Protein AF-A0A2M7X8D6-F1 (afdb_monomer_lite)

pLDDT: mean 88.41, std 15.38, range [33.97, 98.69]

Sequence (279 aa):
HGRFGNDFHDYHNEAHALEIFERRLGRMIRELGIDALPGHDWIALALFATCHDLRQRETVVTGMPVGSNESASIAETQRILDRCGFDRRADHALYLALEVMIAGSTFDARPQAADRHDYNTAEVIHRGGPLAPHLEREIDAINPAWREEASLPRALKLALIASDLDTANVGESFIDLCDSAARLASEREMRSGRALASAASGGSVLSFLSVDQERYFFALHRFCSALGEQVYGPGKLANADKVRGLSQQLQQHFNDPAMAGFGGAEVIAVQRRLAWQWL

Structure (mmCIF, N/CA/C/O backbone):
data_AF-A0A2M7X8D6-F1
#
_entry.id   AF-A0A2M7X8D6-F1
#
loop_
_atom_site.group_PDB
_atom_site.id
_atom_site.type_symbol
_atom_site.label_atom_id
_atom_site.label_alt_id
_atom_site.label_comp_id
_atom_site.label_asym_id
_atom_site.label_entity_id
_atom_site.label_seq_id
_atom_site.pdbx_PDB_ins_code
_atom_site.Cartn_x
_atom_site.Cartn_y
_atom_site.Cartn_z
_atom_site.occupancy
_atom_site.B_iso_or_equiv
_atom_site.auth_seq_id
_atom_site.auth_comp_id
_atom_site.auth_asym_id
_atom_site.auth_atom_id
_atom_site.pdbx_PDB_model_num
ATOM 1 N N . HIS A 1 1 ? 9.591 -11.645 7.817 1.00 59.38 1 HIS A N 1
ATOM 2 C CA . HIS A 1 1 ? 8.470 -11.102 8.602 1.00 59.38 1 HIS A CA 1
ATOM 3 C C . HIS A 1 1 ? 7.205 -11.696 8.038 1.00 59.38 1 HIS A C 1
ATOM 5 O O . HIS A 1 1 ? 7.075 -11.673 6.822 1.00 59.38 1 HIS A O 1
ATOM 11 N N . GLY A 1 2 ? 6.322 -12.235 8.878 1.00 58.28 2 GLY A N 1
ATOM 12 C CA . GLY A 1 2 ? 5.010 -12.667 8.413 1.00 58.28 2 GLY A CA 1
ATOM 13 C C . GLY A 1 2 ? 4.482 -13.955 9.028 1.00 58.28 2 GLY A C 1
ATOM 14 O O . GLY A 1 2 ? 5.062 -14.501 9.966 1.00 58.28 2 GLY A O 1
ATOM 15 N N . ARG A 1 3 ? 3.326 -14.412 8.534 1.00 57.00 3 ARG A N 1
ATOM 16 C CA . ARG A 1 3 ? 2.542 -15.506 9.144 1.00 57.00 3 ARG A CA 1
ATOM 17 C C . ARG A 1 3 ? 3.227 -16.870 9.052 1.00 57.00 3 ARG A C 1
ATOM 19 O O . ARG A 1 3 ? 2.840 -17.780 9.780 1.00 57.00 3 ARG A O 1
ATOM 26 N N . PHE A 1 4 ? 4.231 -17.005 8.186 1.00 59.84 4 PHE A N 1
ATOM 27 C CA . PHE A 1 4 ? 5.008 -18.235 8.015 1.00 59.84 4 PHE A CA 1
ATOM 28 C C . PHE A 1 4 ? 6.306 -18.266 8.839 1.00 59.84 4 PHE A C 1
ATOM 30 O O . PHE A 1 4 ? 7.002 -19.281 8.838 1.00 59.84 4 PHE A O 1
ATOM 37 N N . GLY A 1 5 ? 6.638 -17.180 9.548 1.00 62.97 5 GLY A N 1
ATOM 38 C CA . GLY A 1 5 ? 7.823 -17.077 10.400 1.00 62.97 5 GLY A CA 1
ATOM 39 C C . GLY A 1 5 ? 7.494 -16.848 11.878 1.00 62.97 5 GLY A C 1
ATOM 40 O O . GLY A 1 5 ? 6.350 -16.636 12.263 1.00 62.97 5 GLY A O 1
ATOM 41 N N . ASN A 1 6 ? 8.533 -16.847 12.719 1.00 66.38 6 ASN A N 1
ATOM 42 C CA . ASN A 1 6 ? 8.400 -16.580 14.161 1.00 66.38 6 ASN A CA 1
ATOM 43 C C . ASN A 1 6 ? 8.242 -15.086 14.492 1.00 66.38 6 ASN A C 1
ATOM 45 O O . ASN A 1 6 ? 7.935 -14.742 15.631 1.00 66.38 6 ASN A O 1
ATOM 49 N N . ASP A 1 7 ? 8.468 -14.204 13.515 1.00 74.69 7 ASP A N 1
ATOM 50 C CA . ASP A 1 7 ? 8.235 -12.769 13.653 1.00 74.69 7 ASP A CA 1
ATOM 51 C C . ASP A 1 7 ? 6.922 -12.387 12.969 1.00 74.69 7 ASP A C 1
ATOM 53 O O . ASP A 1 7 ? 6.868 -12.116 11.763 1.00 74.69 7 ASP A O 1
ATOM 57 N N . PHE A 1 8 ? 5.855 -12.460 13.764 1.00 78.50 8 PHE A N 1
ATOM 58 C CA . PHE A 1 8 ? 4.478 -12.296 13.325 1.00 78.50 8 PHE A CA 1
ATOM 59 C C . PHE A 1 8 ? 4.156 -10.837 12.983 1.00 78.50 8 PHE A C 1
ATOM 61 O O . PHE A 1 8 ? 4.451 -9.921 13.750 1.00 78.50 8 PHE A O 1
ATOM 68 N N . HIS A 1 9 ? 3.487 -10.651 11.848 1.00 84.25 9 HIS A N 1
ATOM 69 C CA . HIS A 1 9 ? 2.920 -9.392 11.377 1.00 84.25 9 HIS A CA 1
ATOM 70 C C . HIS A 1 9 ? 1.542 -9.680 10.792 1.00 84.25 9 HIS A C 1
ATOM 72 O O . HIS A 1 9 ? 1.398 -10.611 9.993 1.00 84.25 9 HIS A O 1
ATOM 78 N N . ASP A 1 10 ? 0.528 -8.911 11.187 1.00 85.12 10 ASP A N 1
ATOM 79 C CA . ASP A 1 10 ? -0.837 -9.159 10.717 1.00 85.12 10 ASP A CA 1
ATOM 80 C C . ASP A 1 10 ? -1.107 -8.505 9.354 1.00 85.12 10 ASP A C 1
ATOM 82 O O . ASP A 1 10 ? -1.884 -9.050 8.571 1.00 85.12 10 ASP A O 1
ATOM 86 N N . TYR A 1 11 ? -0.414 -7.404 9.033 1.00 91.50 11 TYR A N 1
ATOM 87 C CA . TYR A 1 11 ? -0.517 -6.699 7.755 1.00 91.50 11 TYR A CA 1
ATOM 88 C C . TYR A 1 11 ? 0.735 -6.880 6.887 1.00 91.50 11 TYR A C 1
ATOM 90 O O . TYR A 1 11 ? 0.641 -7.550 5.866 1.00 91.50 11 TYR A O 1
ATOM 98 N N . HIS A 1 12 ? 1.900 -6.365 7.301 1.00 92.50 12 HIS A N 1
ATOM 99 C CA . HIS A 1 12 ? 3.131 -6.364 6.491 1.00 92.50 12 HIS A CA 1
ATOM 100 C C . HIS A 1 12 ? 3.781 -7.765 6.517 1.00 92.50 12 HIS A C 1
ATOM 102 O O . HIS A 1 12 ? 4.681 -8.057 7.311 1.00 92.50 12 HIS A O 1
ATOM 108 N N . ASN A 1 13 ? 3.243 -8.679 5.708 1.00 90.69 13 ASN A N 1
ATOM 109 C CA . ASN A 1 13 ? 3.625 -10.090 5.615 1.00 90.69 13 ASN A CA 1
ATOM 110 C C . ASN A 1 13 ? 3.535 -10.611 4.167 1.00 90.69 13 ASN A C 1
ATOM 112 O O . ASN A 1 13 ? 3.178 -9.882 3.243 1.00 90.69 13 ASN A O 1
ATOM 116 N N . GLU A 1 14 ? 3.830 -11.896 3.955 1.00 90.25 14 GLU A N 1
ATOM 117 C CA . GLU A 1 14 ? 3.854 -12.504 2.620 1.00 90.25 14 GLU A CA 1
ATOM 118 C C . GLU A 1 14 ? 2.485 -12.470 1.919 1.00 90.25 14 GLU A C 1
ATOM 120 O O . GLU A 1 14 ? 2.426 -12.398 0.694 1.00 90.25 14 GLU A O 1
ATOM 125 N N . ALA A 1 15 ? 1.377 -12.482 2.669 1.00 91.81 15 ALA A N 1
ATOM 126 C CA . ALA A 1 15 ? 0.049 -12.353 2.077 1.00 91.81 15 ALA A CA 1
ATOM 127 C C . ALA A 1 15 ? -0.173 -10.948 1.503 1.00 91.81 15 ALA A C 1
ATOM 129 O O . ALA A 1 15 ? -0.747 -10.828 0.426 1.00 91.81 15 ALA A O 1
ATOM 130 N N . HIS A 1 16 ? 0.332 -9.899 2.159 1.00 94.38 16 HIS A N 1
ATOM 131 C CA . HIS A 1 16 ? 0.266 -8.541 1.620 1.00 94.38 16 HIS A CA 1
ATOM 132 C C . HIS A 1 16 ? 1.079 -8.390 0.326 1.00 94.38 16 HIS A C 1
ATOM 134 O O . HIS A 1 16 ? 0.576 -7.851 -0.661 1.00 94.38 16 HIS A O 1
ATOM 140 N N . ALA A 1 17 ? 2.278 -8.976 0.274 1.00 94.06 17 ALA A N 1
ATOM 141 C CA . ALA A 1 17 ? 3.058 -9.041 -0.962 1.00 94.06 17 AL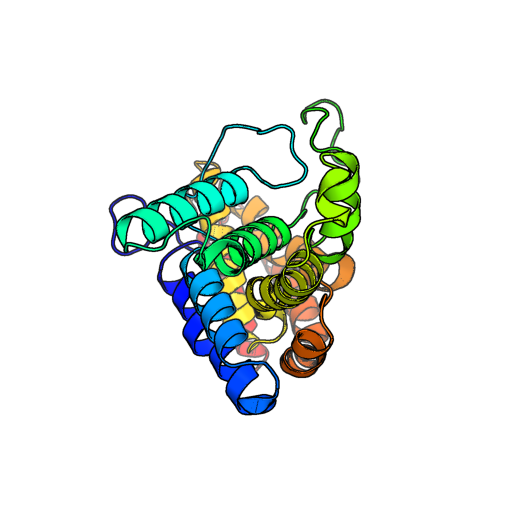A A CA 1
ATOM 142 C C . ALA A 1 17 ? 2.278 -9.724 -2.107 1.00 94.06 17 ALA A C 1
ATOM 144 O O . ALA A 1 17 ? 2.260 -9.228 -3.235 1.00 94.06 17 ALA A O 1
ATOM 145 N N . LEU A 1 18 ? 1.579 -10.830 -1.819 1.00 93.44 18 LEU A N 1
ATOM 146 C CA . LEU A 1 18 ? 0.737 -11.529 -2.799 1.00 93.44 18 LEU A CA 1
ATOM 147 C C . LEU A 1 18 ? -0.526 -10.741 -3.181 1.00 93.44 18 LEU A C 1
ATOM 149 O O . LEU A 1 18 ? -0.943 -10.786 -4.336 1.00 93.44 18 LEU A O 1
ATOM 153 N N . GLU A 1 19 ? -1.121 -9.979 -2.263 1.00 95.50 19 GLU A N 1
ATOM 154 C CA . GLU A 1 19 ? -2.231 -9.072 -2.578 1.00 95.50 19 GLU A CA 1
ATOM 155 C C . GLU A 1 19 ? -1.801 -8.012 -3.597 1.00 95.50 19 GLU A C 1
ATOM 157 O O . GLU A 1 19 ? -2.539 -7.727 -4.544 1.00 95.50 19 GLU A O 1
ATOM 162 N N . ILE A 1 20 ? -0.599 -7.456 -3.453 1.00 97.62 20 ILE A N 1
ATOM 163 C CA . ILE A 1 20 ? -0.074 -6.501 -4.428 1.00 97.62 20 ILE A CA 1
ATOM 164 C C . ILE A 1 20 ? 0.263 -7.210 -5.743 1.00 97.62 20 ILE A C 1
ATOM 166 O O . ILE A 1 20 ? -0.157 -6.752 -6.807 1.00 97.62 20 ILE A O 1
ATOM 170 N N . PHE A 1 21 ? 0.968 -8.341 -5.691 1.00 97.19 21 PHE A N 1
ATOM 171 C CA . PHE A 1 21 ? 1.438 -9.042 -6.885 1.00 97.19 21 PHE A CA 1
ATOM 172 C C . PHE A 1 21 ? 0.312 -9.716 -7.690 1.00 97.19 21 PHE A C 1
ATOM 174 O O . PHE A 1 21 ? 0.123 -9.430 -8.872 1.00 97.19 21 PHE A O 1
ATOM 181 N N . GLU A 1 22 ? -0.465 -10.610 -7.086 1.00 93.88 22 GLU A N 1
ATOM 182 C CA . GLU A 1 22 ? -1.454 -11.406 -7.822 1.00 93.88 22 GLU A CA 1
ATOM 183 C C . GLU A 1 22 ? -2.752 -10.634 -8.056 1.00 93.88 22 GLU A C 1
ATOM 185 O O . GLU A 1 22 ? -3.348 -10.689 -9.140 1.00 93.88 22 GLU A O 1
ATOM 190 N N . ARG A 1 23 ? -3.213 -9.901 -7.036 1.00 94.94 23 ARG A N 1
ATOM 191 C CA . ARG A 1 23 ? -4.527 -9.259 -7.080 1.00 94.94 23 ARG A CA 1
ATOM 192 C C . ARG A 1 23 ? -4.460 -7.881 -7.720 1.00 94.94 23 ARG A C 1
ATOM 194 O O . ARG A 1 23 ? -5.153 -7.670 -8.716 1.00 94.94 23 ARG A O 1
ATOM 201 N N . ARG A 1 24 ? -3.645 -6.963 -7.195 1.00 97.88 24 ARG A N 1
ATOM 202 C CA . ARG A 1 24 ? -3.581 -5.573 -7.681 1.00 97.88 24 ARG A CA 1
ATOM 203 C C . ARG A 1 24 ? -2.860 -5.486 -9.024 1.00 97.88 24 ARG A C 1
ATOM 205 O O . ARG A 1 24 ? -3.487 -5.170 -10.034 1.00 97.88 24 ARG A O 1
ATOM 212 N N . LEU A 1 25 ? -1.589 -5.874 -9.095 1.00 98.12 25 LEU A N 1
ATOM 213 C CA . LEU A 1 25 ? -0.842 -5.866 -10.355 1.00 98.12 25 LEU A CA 1
ATOM 214 C C . LEU A 1 25 ? -1.520 -6.752 -11.416 1.00 98.12 25 LEU A C 1
ATOM 216 O O . LEU A 1 25 ? -1.696 -6.325 -12.557 1.00 98.12 25 LEU A O 1
ATOM 220 N N . GLY A 1 26 ? -2.019 -7.930 -11.029 1.00 97.25 26 GLY A N 1
ATOM 221 C CA . GLY A 1 26 ? -2.810 -8.778 -11.923 1.00 97.25 26 GLY A CA 1
ATOM 222 C C . GLY A 1 26 ? -4.095 -8.114 -12.440 1.00 97.25 26 GLY A C 1
ATOM 223 O O . GLY A 1 26 ? -4.445 -8.294 -13.607 1.00 97.25 26 GLY A O 1
ATOM 224 N N . ARG A 1 27 ? -4.805 -7.324 -11.621 1.00 97.62 27 ARG A N 1
ATOM 225 C CA . ARG A 1 27 ? -5.969 -6.533 -12.065 1.00 97.62 27 ARG A CA 1
ATOM 226 C C . ARG A 1 27 ? -5.562 -5.459 -13.065 1.00 97.62 27 ARG A C 1
ATOM 228 O O . ARG A 1 27 ? -6.212 -5.341 -14.098 1.00 97.62 27 ARG A O 1
ATOM 235 N N . MET A 1 28 ? -4.476 -4.743 -12.792 1.00 97.94 28 MET A N 1
ATOM 236 C CA . MET A 1 28 ? -3.941 -3.729 -13.697 1.00 97.94 28 MET A CA 1
ATOM 237 C C . MET A 1 28 ? -3.611 -4.322 -15.075 1.00 97.94 28 MET A C 1
ATOM 239 O O . MET A 1 28 ? -4.051 -3.783 -16.087 1.00 97.94 28 MET A O 1
ATOM 243 N N . ILE A 1 29 ? -2.944 -5.481 -15.124 1.00 97.88 29 ILE A N 1
ATOM 244 C CA . ILE A 1 29 ? -2.655 -6.193 -16.382 1.00 97.88 29 ILE A CA 1
ATOM 245 C C . ILE A 1 29 ? -3.948 -6.604 -17.105 1.00 97.88 29 ILE A C 1
ATOM 247 O O . ILE A 1 29 ? -4.040 -6.459 -18.323 1.00 97.88 29 ILE A O 1
ATOM 251 N N . ARG A 1 30 ? -4.960 -7.109 -16.383 1.00 97.75 30 ARG A N 1
ATOM 252 C CA . ARG A 1 30 ? -6.241 -7.526 -16.986 1.00 97.75 30 ARG A CA 1
ATOM 253 C C . ARG A 1 30 ? -7.042 -6.361 -17.564 1.00 97.75 30 ARG A C 1
ATOM 255 O O . ARG A 1 30 ? -7.657 -6.531 -18.610 1.00 97.75 30 ARG A O 1
ATOM 262 N N . GLU A 1 31 ? -7.077 -5.222 -16.879 1.00 97.81 31 GLU A N 1
ATOM 263 C CA . GLU A 1 31 ? -7.899 -4.074 -17.284 1.00 97.81 31 GLU A CA 1
ATOM 264 C C . GLU A 1 31 ? -7.224 -3.199 -18.344 1.00 97.81 31 GLU A C 1
ATOM 266 O O . GLU A 1 31 ? -7.906 -2.673 -19.221 1.00 97.81 31 GLU A O 1
ATOM 271 N N . LEU A 1 32 ? -5.898 -3.054 -18.287 1.00 97.56 32 LEU A N 1
ATOM 272 C CA . LEU A 1 32 ? -5.146 -2.217 -19.228 1.00 97.56 32 LEU A CA 1
ATOM 273 C C . LEU A 1 32 ? -4.597 -3.000 -20.428 1.00 97.56 32 LEU A C 1
ATOM 275 O O . LEU A 1 32 ? -4.321 -2.410 -21.470 1.00 97.56 32 LEU A O 1
ATOM 279 N N . GLY A 1 33 ? -4.442 -4.318 -20.287 1.00 97.50 33 GLY A N 1
ATOM 280 C CA . GLY A 1 33 ? -3.740 -5.166 -21.245 1.00 97.50 33 GLY A CA 1
ATOM 281 C C . GLY A 1 33 ? -2.224 -5.167 -21.028 1.00 97.50 33 GLY A C 1
ATOM 282 O O . GLY A 1 33 ? -1.636 -4.211 -20.522 1.00 97.50 33 GLY A O 1
ATOM 283 N N . ILE A 1 34 ? -1.569 -6.259 -21.435 1.00 95.88 34 ILE A N 1
ATOM 284 C CA . ILE A 1 34 ? -0.121 -6.447 -21.242 1.00 95.88 34 ILE A CA 1
ATOM 285 C C . ILE A 1 34 ? 0.719 -5.399 -21.990 1.00 95.88 34 ILE A C 1
ATOM 287 O O . ILE A 1 34 ? 1.799 -5.045 -21.530 1.00 95.88 34 ILE A O 1
ATOM 291 N N . ASP A 1 35 ? 0.201 -4.851 -23.090 1.00 96.75 35 ASP A N 1
ATOM 292 C CA . ASP A 1 35 ? 0.892 -3.854 -23.915 1.00 96.75 35 ASP A CA 1
ATOM 293 C C . ASP A 1 35 ? 0.853 -2.432 -23.322 1.00 96.75 35 ASP A C 1
ATOM 295 O O . ASP A 1 35 ? 1.458 -1.516 -23.878 1.00 96.75 35 ASP A O 1
ATOM 299 N N . ALA A 1 36 ? 0.164 -2.224 -22.190 1.00 96.88 36 ALA A N 1
ATOM 300 C CA . ALA A 1 36 ? 0.088 -0.916 -21.535 1.00 96.88 36 ALA A CA 1
ATOM 301 C C . ALA A 1 36 ? 1.429 -0.453 -20.938 1.00 96.88 36 ALA A C 1
ATOM 303 O O . ALA A 1 36 ? 1.642 0.749 -20.773 1.00 96.88 36 ALA A O 1
ATOM 304 N N . LEU A 1 37 ? 2.335 -1.389 -20.634 1.00 97.44 37 LEU A N 1
ATOM 305 C CA . LEU A 1 37 ? 3.709 -1.117 -20.214 1.00 97.44 37 LEU A CA 1
ATOM 306 C C . LEU A 1 37 ? 4.681 -2.076 -20.919 1.00 97.44 37 LEU A C 1
ATOM 308 O O . LEU A 1 37 ? 4.307 -3.199 -21.262 1.00 97.44 37 LEU A O 1
ATOM 312 N N . PRO A 1 38 ? 5.953 -1.683 -21.096 1.00 96.94 38 PRO A N 1
ATOM 313 C CA . PRO A 1 38 ? 7.003 -2.606 -21.509 1.00 96.94 38 PRO A CA 1
ATOM 314 C C . PRO A 1 38 ? 7.091 -3.836 -20.592 1.00 96.94 38 PRO A C 1
ATOM 316 O O . PRO A 1 38 ? 6.984 -3.728 -19.375 1.00 96.94 38 PRO A O 1
ATOM 319 N N . GLY A 1 39 ? 7.392 -5.014 -21.149 1.00 96.12 39 GLY A N 1
ATOM 320 C CA . GLY A 1 39 ? 7.471 -6.261 -20.368 1.00 96.12 39 GLY A CA 1
ATOM 321 C C . GLY A 1 39 ? 8.413 -6.198 -19.155 1.00 96.12 39 GLY A C 1
ATOM 322 O O . GLY A 1 39 ? 8.109 -6.736 -18.094 1.00 96.12 39 GLY A O 1
ATOM 323 N N . HIS A 1 40 ? 9.534 -5.488 -19.280 1.00 95.62 40 HIS A N 1
ATOM 324 C CA . HIS A 1 40 ? 10.494 -5.311 -18.189 1.00 95.62 40 HIS A CA 1
ATOM 325 C C . HIS A 1 40 ? 9.977 -4.392 -17.063 1.00 95.62 40 HIS A C 1
ATOM 327 O O . HIS A 1 40 ? 10.433 -4.510 -15.927 1.00 95.62 40 HIS A O 1
ATOM 333 N N . ASP A 1 41 ? 9.001 -3.523 -17.342 1.00 98.19 41 ASP A N 1
ATOM 334 C CA . ASP A 1 41 ? 8.333 -2.689 -16.336 1.00 98.19 41 ASP A CA 1
ATOM 335 C C . ASP A 1 41 ? 7.358 -3.519 -15.502 1.00 98.19 41 ASP A C 1
ATOM 337 O O . ASP A 1 41 ? 7.343 -3.391 -14.280 1.00 98.19 41 ASP A O 1
ATOM 341 N N . TRP A 1 42 ? 6.628 -4.449 -16.128 1.00 98.00 42 TRP A N 1
ATOM 342 C CA . TRP A 1 42 ? 5.811 -5.421 -15.395 1.00 98.00 42 TRP A CA 1
ATOM 343 C C . TRP A 1 42 ? 6.653 -6.292 -14.462 1.00 98.00 42 TRP A C 1
ATOM 345 O O . TRP A 1 42 ? 6.265 -6.516 -13.318 1.00 98.00 42 TRP A O 1
ATOM 355 N N . ILE A 1 43 ? 7.825 -6.740 -14.924 1.00 97.19 43 ILE A N 1
ATOM 356 C CA . ILE A 1 43 ? 8.766 -7.512 -14.098 1.00 97.19 43 ILE A CA 1
ATOM 357 C C . ILE A 1 43 ? 9.275 -6.669 -12.922 1.00 97.19 43 ILE A C 1
ATOM 359 O O . ILE A 1 43 ? 9.315 -7.155 -11.794 1.00 97.19 43 ILE A O 1
ATOM 363 N N . ALA A 1 44 ? 9.627 -5.402 -13.154 1.00 98.31 44 ALA A N 1
ATOM 364 C CA . ALA A 1 44 ? 10.069 -4.511 -12.085 1.00 98.31 44 ALA A CA 1
ATOM 365 C C . ALA A 1 44 ? 8.964 -4.281 -11.035 1.00 98.31 44 ALA A C 1
ATOM 367 O O . ALA A 1 44 ? 9.239 -4.374 -9.840 1.00 98.31 44 ALA A O 1
ATOM 368 N N . LEU A 1 45 ? 7.717 -4.050 -11.461 1.00 98.69 45 LEU A N 1
ATOM 369 C CA . LEU A 1 45 ? 6.565 -3.885 -10.561 1.00 98.69 45 LEU A CA 1
ATOM 370 C C . LEU A 1 45 ? 6.244 -5.169 -9.782 1.00 98.69 45 LEU A C 1
ATOM 372 O O . LEU A 1 45 ? 5.882 -5.104 -8.608 1.00 98.69 45 LEU A O 1
ATOM 376 N N . ALA A 1 46 ? 6.415 -6.338 -10.405 1.00 98.19 46 ALA A N 1
ATOM 377 C CA . ALA A 1 46 ? 6.280 -7.625 -9.730 1.00 98.19 46 ALA A CA 1
ATOM 378 C C . ALA A 1 46 ? 7.331 -7.803 -8.625 1.00 98.19 46 ALA A C 1
ATOM 380 O O . ALA A 1 46 ? 6.991 -8.192 -7.510 1.00 98.19 46 ALA A O 1
ATOM 381 N N . LEU A 1 47 ? 8.592 -7.467 -8.913 1.00 98.12 47 LEU A N 1
ATOM 382 C CA . LEU A 1 47 ? 9.663 -7.495 -7.917 1.00 98.12 47 LEU A CA 1
ATOM 383 C C . LEU A 1 47 ? 9.404 -6.489 -6.791 1.00 98.12 47 LEU A C 1
ATOM 385 O O . LEU A 1 47 ? 9.550 -6.848 -5.626 1.00 98.12 47 LEU A O 1
ATOM 389 N N . PHE A 1 48 ? 8.955 -5.270 -7.111 1.00 98.56 48 PHE A N 1
ATOM 390 C CA . PHE A 1 48 ? 8.535 -4.284 -6.110 1.00 98.56 48 PHE A CA 1
ATOM 391 C C . PHE A 1 48 ? 7.476 -4.862 -5.162 1.00 98.56 48 PHE A C 1
ATOM 393 O O . PHE A 1 48 ? 7.674 -4.835 -3.948 1.00 98.56 48 PHE A O 1
ATOM 400 N N . ALA A 1 49 ? 6.407 -5.461 -5.698 1.00 97.75 49 ALA A N 1
ATOM 401 C CA . ALA A 1 49 ? 5.322 -6.029 -4.899 1.00 97.75 49 ALA A CA 1
ATOM 402 C C . ALA A 1 49 ? 5.830 -7.015 -3.833 1.00 97.75 49 ALA A C 1
ATOM 404 O O . ALA A 1 49 ? 5.353 -7.012 -2.701 1.00 97.75 49 ALA A O 1
ATOM 405 N N . THR A 1 50 ? 6.849 -7.809 -4.167 1.00 95.19 50 THR A N 1
ATOM 406 C CA . THR A 1 50 ? 7.430 -8.810 -3.262 1.00 95.19 50 THR A CA 1
ATOM 407 C C . THR A 1 50 ? 8.545 -8.294 -2.355 1.00 95.19 50 THR A C 1
ATOM 409 O O . THR A 1 50 ? 8.943 -8.999 -1.429 1.00 95.19 50 THR A O 1
ATOM 412 N N . CYS A 1 51 ? 9.063 -7.093 -2.613 1.00 96.56 51 CYS A N 1
ATOM 413 C CA . CYS A 1 51 ? 10.288 -6.599 -1.988 1.00 96.56 51 CYS A CA 1
ATOM 414 C C . CYS A 1 51 ? 10.117 -5.312 -1.168 1.00 96.56 51 CYS A C 1
ATOM 416 O O . CYS A 1 51 ? 10.938 -5.046 -0.293 1.00 96.56 51 CYS A O 1
ATOM 418 N N . HIS A 1 52 ? 9.076 -4.519 -1.436 1.00 95.50 52 HIS A N 1
ATOM 419 C CA . HIS A 1 52 ? 8.895 -3.185 -0.846 1.00 95.50 52 HIS A CA 1
ATOM 420 C C . HIS A 1 52 ? 8.725 -3.169 0.672 1.00 95.50 52 HIS A C 1
ATOM 422 O O . HIS A 1 52 ? 8.962 -2.140 1.289 1.00 95.50 52 HIS A O 1
ATOM 428 N N . ASP A 1 53 ? 8.355 -4.314 1.242 1.00 93.75 53 ASP A N 1
ATOM 429 C CA . ASP A 1 53 ? 8.054 -4.482 2.657 1.00 93.75 53 ASP A CA 1
ATOM 430 C C . ASP A 1 53 ? 9.021 -5.450 3.362 1.00 93.75 53 ASP A C 1
ATOM 432 O O . ASP A 1 53 ? 8.742 -5.976 4.444 1.00 93.75 53 ASP A O 1
ATOM 436 N N . LEU A 1 54 ? 10.181 -5.717 2.761 1.00 91.88 54 LEU A N 1
ATOM 437 C CA . LEU A 1 54 ? 11.214 -6.540 3.382 1.00 91.88 54 LEU A CA 1
ATOM 438 C C . LEU A 1 54 ? 11.819 -5.824 4.594 1.00 91.88 54 LEU A C 1
ATOM 440 O O . LEU A 1 54 ? 12.180 -4.663 4.536 1.00 91.88 54 LEU A O 1
ATOM 444 N N . ARG A 1 55 ? 12.043 -6.554 5.689 1.00 85.50 55 ARG A N 1
ATOM 445 C CA . ARG A 1 55 ? 12.636 -5.996 6.921 1.00 85.50 55 ARG A CA 1
ATOM 446 C C . ARG A 1 55 ? 11.798 -4.880 7.567 1.00 85.50 55 ARG A C 1
ATOM 448 O O . ARG A 1 55 ? 12.134 -3.704 7.520 1.00 85.50 55 ARG A O 1
ATOM 455 N N . GLN A 1 56 ? 10.716 -5.286 8.230 1.00 84.06 56 GLN A N 1
ATOM 456 C CA . GLN A 1 56 ? 9.807 -4.393 8.953 1.00 84.06 56 GLN A CA 1
ATOM 457 C C . GLN A 1 56 ? 10.243 -4.192 10.411 1.00 84.06 56 GLN A C 1
ATOM 459 O O . GLN A 1 56 ? 10.797 -5.106 11.022 1.00 84.06 56 GLN A O 1
ATOM 464 N N . ARG A 1 57 ? 9.867 -3.042 11.001 1.00 77.56 57 ARG A N 1
ATOM 465 C CA . ARG A 1 57 ? 10.170 -2.591 12.387 1.00 77.56 57 ARG A CA 1
ATOM 466 C C . ARG A 1 57 ? 11.562 -1.994 12.579 1.00 77.56 57 ARG A C 1
ATOM 468 O O . ARG A 1 57 ? 12.166 -2.136 13.643 1.00 77.56 57 ARG A O 1
ATOM 475 N N . GLU A 1 58 ? 12.056 -1.288 11.580 1.00 80.38 58 GLU A N 1
ATOM 476 C CA . GLU A 1 58 ? 13.317 -0.574 11.713 1.00 80.38 58 GLU A CA 1
ATOM 477 C C . GLU A 1 58 ? 13.132 0.641 12.630 1.00 80.38 58 GLU A C 1
ATOM 479 O O . GLU A 1 58 ? 12.276 1.497 12.409 1.00 80.38 58 GLU A O 1
ATOM 484 N N . THR A 1 59 ? 13.923 0.695 13.701 1.00 67.25 59 THR A N 1
ATOM 485 C CA . THR A 1 59 ? 13.888 1.767 14.713 1.00 67.25 59 THR A CA 1
ATOM 486 C C . THR A 1 59 ? 14.897 2.878 14.430 1.00 67.25 59 THR A C 1
ATOM 488 O O . THR A 1 59 ? 14.883 3.918 15.089 1.00 67.25 59 THR A O 1
ATOM 491 N N . VAL A 1 60 ? 15.793 2.664 13.463 1.00 64.56 60 VAL A N 1
ATOM 492 C CA . VAL A 1 60 ? 16.851 3.609 13.107 1.00 64.56 60 VAL A CA 1
ATOM 493 C C . VAL A 1 60 ? 16.281 4.689 12.202 1.00 64.56 60 VAL A C 1
ATOM 495 O O . VAL A 1 60 ? 15.937 4.421 11.055 1.00 64.56 60 VAL A O 1
ATOM 498 N N . VAL A 1 61 ? 16.226 5.925 12.693 1.00 61.59 61 VAL A N 1
ATOM 499 C CA . VAL A 1 61 ? 15.880 7.096 11.877 1.00 61.59 61 VAL A CA 1
ATOM 500 C C . VAL A 1 61 ? 17.079 7.449 10.998 1.00 61.59 61 VAL A C 1
ATOM 502 O O . VAL A 1 61 ? 18.149 7.783 11.504 1.00 61.59 61 VAL A O 1
ATOM 505 N N . THR A 1 62 ? 16.913 7.364 9.680 1.00 57.59 62 THR A N 1
ATOM 506 C CA . THR A 1 62 ? 17.999 7.574 8.705 1.00 57.59 62 THR A CA 1
ATOM 507 C C . THR A 1 62 ? 18.245 9.049 8.382 1.00 57.59 62 THR A C 1
ATOM 509 O O . THR A 1 62 ? 19.249 9.380 7.759 1.00 57.59 62 THR A O 1
ATOM 512 N N . GLY A 1 63 ? 17.352 9.949 8.810 1.00 56.78 63 GLY A N 1
ATOM 513 C CA . GLY A 1 63 ? 17.444 11.386 8.533 1.00 56.78 63 GLY A CA 1
ATOM 514 C C . GLY A 1 63 ? 17.149 11.767 7.075 1.00 56.78 63 GLY A C 1
ATOM 515 O O . GLY A 1 63 ? 17.352 12.916 6.689 1.00 56.78 63 GLY A O 1
ATOM 516 N N . MET A 1 64 ? 16.688 10.802 6.281 1.00 64.38 64 MET A N 1
ATOM 517 C CA . MET A 1 64 ? 16.356 10.931 4.867 1.00 64.38 64 MET A CA 1
ATOM 518 C C . MET A 1 64 ? 14.833 11.059 4.697 1.00 64.38 64 MET A C 1
ATOM 520 O O . MET A 1 64 ? 14.090 10.617 5.573 1.00 64.38 64 MET A O 1
ATOM 524 N N . PRO A 1 65 ? 14.343 11.617 3.574 1.00 72.62 65 PRO A N 1
ATOM 525 C CA . PRO A 1 65 ? 12.907 11.669 3.278 1.00 72.62 65 PRO A CA 1
ATOM 526 C C . PRO A 1 65 ? 12.283 10.271 3.125 1.00 72.62 65 PRO A C 1
ATOM 528 O O . PRO A 1 65 ? 11.078 10.107 3.292 1.00 72.62 65 PRO A O 1
ATOM 531 N N . VAL A 1 66 ? 13.109 9.264 2.827 1.00 81.94 66 VAL A N 1
ATOM 532 C CA . VAL A 1 66 ? 12.722 7.852 2.746 1.00 81.94 66 VAL A CA 1
ATOM 533 C C . VAL A 1 66 ? 12.604 7.260 4.147 1.00 81.94 66 VAL A C 1
ATOM 535 O O . VAL A 1 66 ? 13.521 7.401 4.960 1.00 81.94 66 VAL A O 1
ATOM 538 N N . GLY A 1 67 ? 11.500 6.561 4.413 1.00 79.94 67 GLY A N 1
ATOM 539 C CA . GLY A 1 67 ? 11.259 5.932 5.706 1.00 79.94 67 GLY A CA 1
ATOM 540 C C . GLY A 1 67 ? 12.279 4.840 6.051 1.00 79.94 67 GLY A C 1
ATOM 541 O O . GLY A 1 67 ? 12.990 4.293 5.199 1.00 79.94 67 GLY A O 1
ATOM 542 N N . SER A 1 68 ? 12.396 4.533 7.344 1.00 84.94 68 SER A N 1
ATOM 543 C CA . SER A 1 68 ? 13.364 3.553 7.851 1.00 84.94 68 SER A CA 1
ATOM 544 C C . SER A 1 68 ? 13.096 2.133 7.345 1.00 84.94 68 SER A C 1
ATOM 546 O O . SER A 1 68 ? 14.044 1.420 7.016 1.00 84.94 68 SER A O 1
ATOM 548 N N . ASN A 1 69 ? 11.822 1.728 7.253 1.00 88.44 69 ASN A N 1
ATOM 549 C CA . ASN A 1 69 ? 11.449 0.402 6.746 1.00 88.44 69 ASN A CA 1
ATOM 550 C C . ASN A 1 69 ? 11.722 0.303 5.240 1.00 88.44 69 ASN A C 1
ATOM 552 O O . ASN A 1 69 ? 12.286 -0.686 4.782 1.00 88.44 69 ASN A O 1
ATOM 556 N N . GLU A 1 70 ? 11.410 1.350 4.477 1.00 90.88 70 GLU A N 1
ATOM 557 C CA . GLU A 1 70 ? 11.672 1.430 3.040 1.00 90.88 70 GLU A CA 1
ATOM 558 C C . GLU A 1 70 ? 13.181 1.399 2.767 1.00 90.88 70 GLU A C 1
ATOM 560 O O . GLU A 1 70 ? 13.648 0.661 1.903 1.00 90.88 70 GLU A O 1
ATOM 565 N N . SER A 1 71 ? 13.981 2.107 3.570 1.00 90.00 71 SER A N 1
ATOM 566 C CA . SER A 1 71 ? 15.448 2.072 3.482 1.00 90.00 71 SER A CA 1
ATOM 567 C C . SER A 1 71 ? 16.012 0.662 3.712 1.00 90.00 71 SER A C 1
ATOM 569 O O . SER A 1 71 ? 16.913 0.219 2.993 1.00 90.00 71 SER A O 1
ATOM 571 N N . ALA A 1 72 ? 15.484 -0.076 4.692 1.00 91.00 72 ALA A N 1
ATOM 572 C CA . ALA A 1 72 ? 15.894 -1.459 4.927 1.00 91.00 72 ALA A CA 1
ATOM 573 C C . ALA A 1 72 ? 15.380 -2.423 3.852 1.00 91.00 72 ALA A C 1
ATOM 575 O O . ALA A 1 72 ? 16.117 -3.336 3.468 1.00 91.00 72 ALA A O 1
ATOM 576 N N . SER A 1 73 ? 14.178 -2.185 3.324 1.00 94.69 73 SER A N 1
ATOM 577 C CA . SER A 1 73 ? 13.610 -2.921 2.192 1.00 94.69 73 SER A CA 1
ATOM 578 C C . SER A 1 73 ? 14.484 -2.769 0.952 1.00 94.69 73 SER A C 1
ATOM 580 O O . SER A 1 73 ? 14.818 -3.765 0.314 1.00 94.69 73 SER A O 1
ATOM 582 N N . ILE A 1 74 ? 14.950 -1.553 0.650 1.00 95.00 74 ILE A N 1
ATOM 583 C CA . ILE A 1 74 ? 15.901 -1.277 -0.438 1.00 95.00 74 ILE A CA 1
ATOM 584 C C . ILE A 1 74 ? 17.188 -2.077 -0.229 1.00 95.00 74 ILE A C 1
ATOM 586 O O . ILE A 1 74 ? 17.603 -2.823 -1.118 1.00 95.00 74 ILE A O 1
ATOM 590 N N . ALA A 1 75 ? 17.807 -1.969 0.950 1.00 94.69 75 ALA A N 1
ATOM 591 C CA . ALA A 1 75 ? 19.058 -2.665 1.242 1.00 94.69 75 ALA A CA 1
ATOM 592 C C . ALA A 1 75 ? 18.917 -4.192 1.110 1.00 94.69 75 ALA A C 1
ATOM 594 O O . ALA A 1 75 ? 19.787 -4.854 0.538 1.00 94.69 75 ALA A O 1
ATOM 595 N N . GLU A 1 76 ? 17.810 -4.753 1.599 1.00 96.44 76 GLU A N 1
ATOM 596 C CA . GLU A 1 76 ? 17.539 -6.187 1.511 1.00 96.44 76 GLU A CA 1
ATOM 597 C C . GLU A 1 76 ? 17.226 -6.635 0.082 1.00 96.44 76 GLU A C 1
ATOM 599 O O . GLU A 1 76 ? 17.732 -7.666 -0.361 1.00 96.44 76 GLU A O 1
ATOM 604 N N . THR A 1 77 ? 16.477 -5.832 -0.674 1.00 97.62 77 THR A N 1
ATOM 605 C CA . THR A 1 77 ? 16.196 -6.074 -2.095 1.00 97.62 77 THR A CA 1
ATOM 606 C C . THR A 1 77 ? 17.492 -6.170 -2.886 1.00 97.62 77 THR A C 1
ATOM 608 O O . THR A 1 77 ? 17.727 -7.159 -3.579 1.00 97.62 77 THR A O 1
ATOM 611 N N . GLN A 1 78 ? 18.381 -5.185 -2.734 1.00 97.44 78 GLN A N 1
ATOM 612 C CA . GLN A 1 78 ? 19.669 -5.186 -3.423 1.00 97.44 78 GLN A CA 1
ATOM 613 C C . GLN A 1 78 ? 20.527 -6.392 -3.012 1.00 97.44 78 GLN A C 1
ATOM 615 O O . GLN A 1 78 ? 21.145 -7.027 -3.865 1.00 97.44 78 GLN A O 1
ATOM 620 N N . ARG A 1 79 ? 20.526 -6.762 -1.722 1.00 97.88 79 ARG A N 1
ATOM 621 C CA . ARG A 1 79 ? 21.231 -7.955 -1.228 1.00 97.88 79 ARG A CA 1
ATOM 622 C C . ARG A 1 79 ? 20.700 -9.243 -1.866 1.00 97.88 79 ARG A C 1
ATOM 624 O O . ARG A 1 79 ? 21.491 -10.139 -2.159 1.00 97.88 79 ARG A O 1
ATOM 631 N N . ILE A 1 80 ? 19.384 -9.368 -2.044 1.00 97.81 80 ILE A N 1
ATOM 632 C CA . ILE A 1 80 ? 18.756 -10.529 -2.690 1.00 97.81 80 ILE A CA 1
ATOM 633 C C . ILE A 1 80 ? 19.135 -10.580 -4.172 1.00 97.81 80 ILE A C 1
ATOM 635 O O . ILE A 1 80 ? 19.578 -11.632 -4.629 1.00 97.81 80 ILE A O 1
ATOM 639 N N . LEU A 1 81 ? 19.051 -9.460 -4.897 1.00 98.06 81 LEU A N 1
ATOM 640 C CA . LEU A 1 81 ? 19.452 -9.392 -6.307 1.00 98.06 81 LEU A CA 1
ATOM 641 C C . LEU A 1 81 ? 20.919 -9.798 -6.505 1.00 98.06 81 LEU A C 1
ATOM 643 O O . LEU A 1 81 ? 21.204 -10.670 -7.328 1.00 98.06 81 LEU A O 1
ATOM 647 N N . ASP A 1 82 ? 21.827 -9.268 -5.679 1.00 98.12 82 ASP A N 1
ATOM 648 C CA . ASP A 1 82 ? 23.250 -9.628 -5.716 1.00 98.12 82 ASP A CA 1
ATOM 649 C C . ASP A 1 82 ? 23.446 -11.145 -5.516 1.00 98.12 82 ASP A C 1
ATOM 651 O O . ASP A 1 82 ? 24.281 -11.781 -6.159 1.00 98.12 82 ASP A O 1
ATOM 655 N N . ARG A 1 83 ? 22.655 -11.763 -4.627 1.00 98.06 83 ARG A N 1
ATOM 656 C CA . ARG A 1 83 ? 22.704 -13.211 -4.356 1.00 98.06 83 ARG A CA 1
ATOM 657 C C . ARG A 1 83 ? 22.091 -14.058 -5.465 1.00 98.06 83 ARG A C 1
ATOM 659 O O . ARG A 1 83 ? 22.497 -15.208 -5.618 1.00 98.06 83 ARG A O 1
ATOM 666 N N . CYS A 1 84 ? 21.151 -13.505 -6.221 1.00 97.69 84 CYS A N 1
ATOM 667 C CA . CYS A 1 84 ? 20.572 -14.129 -7.406 1.00 97.69 84 CYS A CA 1
ATOM 668 C C . CYS A 1 84 ? 21.462 -13.990 -8.654 1.00 97.69 84 CYS A C 1
ATOM 670 O O . CYS A 1 84 ? 21.142 -14.587 -9.679 1.00 97.69 84 CYS A O 1
ATOM 672 N N . GLY A 1 85 ? 22.584 -13.266 -8.564 1.00 97.75 85 GLY A N 1
ATOM 673 C CA . GLY A 1 85 ? 23.569 -13.142 -9.639 1.00 97.75 85 GLY A CA 1
ATOM 674 C C . GLY A 1 85 ? 23.336 -11.971 -10.592 1.00 97.75 85 GLY A C 1
ATOM 675 O O . GLY A 1 85 ? 23.949 -11.954 -11.656 1.00 97.75 85 GLY A O 1
ATOM 676 N N . PHE A 1 86 ? 22.480 -11.010 -10.228 1.00 98.00 86 PHE A N 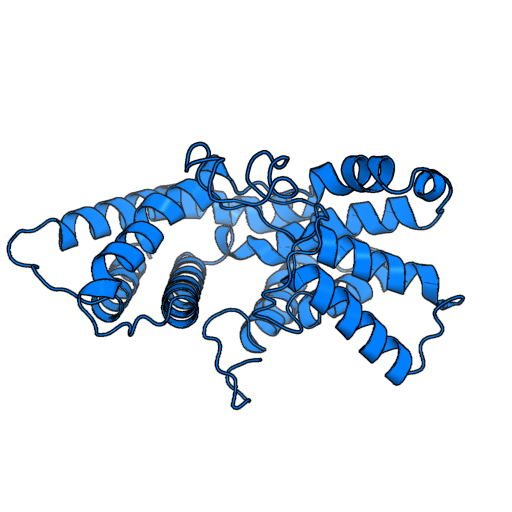1
ATOM 677 C CA . PHE A 1 86 ? 22.372 -9.747 -10.960 1.00 98.00 86 PHE A CA 1
ATOM 678 C C . PHE A 1 86 ? 23.653 -8.920 -10.782 1.00 98.00 86 PHE A C 1
ATOM 680 O O . PHE A 1 86 ? 24.269 -8.926 -9.712 1.00 98.00 86 PHE A O 1
ATOM 687 N N . ASP A 1 87 ? 24.056 -8.201 -11.828 1.00 97.81 87 ASP A N 1
ATOM 688 C CA . ASP A 1 87 ? 25.223 -7.324 -11.802 1.00 97.81 87 ASP A CA 1
ATOM 689 C C . ASP A 1 87 ? 24.777 -5.870 -11.652 1.00 97.81 87 ASP A C 1
ATOM 691 O O . ASP A 1 87 ? 24.069 -5.322 -12.492 1.00 97.81 87 ASP A O 1
ATOM 695 N N . ARG A 1 88 ? 25.241 -5.199 -10.595 1.00 95.56 88 ARG A N 1
ATOM 696 C CA . ARG A 1 88 ? 24.829 -3.821 -10.282 1.00 95.56 88 ARG A CA 1
ATOM 697 C C . ARG A 1 88 ? 25.092 -2.812 -11.402 1.00 95.56 88 ARG A C 1
ATOM 699 O O . ARG A 1 88 ? 24.438 -1.777 -11.419 1.00 95.56 88 ARG A O 1
ATOM 706 N N . ARG A 1 89 ? 26.055 -3.055 -12.301 1.00 95.56 89 ARG A N 1
ATOM 707 C CA . ARG A 1 89 ? 26.363 -2.144 -13.417 1.00 95.56 89 ARG A CA 1
ATOM 708 C C . ARG A 1 89 ? 25.565 -2.503 -14.662 1.00 95.56 89 ARG A C 1
ATOM 710 O O . ARG A 1 89 ? 24.999 -1.611 -15.284 1.00 95.56 89 ARG A O 1
ATOM 717 N N . ALA A 1 90 ? 25.528 -3.781 -15.030 1.00 96.75 90 ALA A N 1
ATOM 718 C CA . ALA A 1 90 ? 24.797 -4.250 -16.202 1.00 96.75 90 ALA A CA 1
ATOM 719 C C . ALA A 1 90 ? 23.276 -4.130 -16.010 1.00 96.75 90 ALA A C 1
ATOM 721 O O . ALA A 1 90 ? 22.575 -3.726 -16.934 1.00 96.75 90 ALA A O 1
ATOM 722 N N . ASP A 1 91 ? 22.790 -4.387 -14.795 1.00 96.94 91 ASP A N 1
ATOM 723 C CA . ASP A 1 91 ? 21.376 -4.346 -14.412 1.00 96.94 91 ASP A CA 1
ATOM 724 C C . ASP A 1 91 ? 21.010 -3.061 -13.643 1.00 96.94 91 ASP A C 1
ATOM 726 O O . ASP A 1 91 ? 19.974 -2.996 -12.976 1.00 96.94 91 ASP A O 1
ATOM 730 N N . HIS A 1 92 ? 21.844 -2.016 -13.738 1.00 95.81 92 HIS A N 1
ATOM 731 C CA . HIS A 1 92 ? 21.709 -0.756 -12.986 1.00 95.81 92 HIS A CA 1
ATOM 732 C C . HIS A 1 92 ? 20.297 -0.161 -13.051 1.00 95.81 92 HIS A C 1
ATOM 734 O O . HIS A 1 92 ? 19.731 0.239 -12.035 1.00 95.81 92 HIS A O 1
ATOM 740 N N . ALA A 1 93 ? 19.675 -0.178 -14.232 1.00 96.25 93 ALA A N 1
ATOM 741 C CA . ALA A 1 93 ? 18.330 0.357 -14.431 1.00 96.25 93 ALA A CA 1
ATOM 742 C C . ALA A 1 93 ? 17.245 -0.374 -13.611 1.00 96.25 93 ALA A C 1
ATOM 744 O O . ALA A 1 93 ? 16.229 0.234 -13.267 1.00 96.25 93 ALA A O 1
ATOM 745 N N . LEU A 1 94 ? 17.430 -1.664 -13.301 1.00 97.56 94 LEU A N 1
ATOM 746 C CA . LEU A 1 94 ? 16.523 -2.427 -12.440 1.00 97.56 94 LEU A CA 1
ATOM 747 C C . LEU A 1 94 ? 16.761 -2.101 -10.962 1.00 97.56 94 LEU A C 1
ATOM 749 O O . LEU A 1 94 ? 15.793 -1.856 -10.245 1.00 97.56 94 LEU A O 1
ATOM 753 N N . TYR A 1 95 ? 18.026 -2.053 -10.527 1.00 97.62 95 TYR A N 1
ATOM 754 C CA . TYR A 1 95 ? 18.387 -1.660 -9.159 1.00 97.62 95 TYR A CA 1
ATOM 755 C C . TYR A 1 95 ? 17.840 -0.273 -8.829 1.00 97.62 95 TYR A C 1
ATOM 757 O O . TYR A 1 95 ? 17.162 -0.109 -7.816 1.00 97.62 95 TYR A O 1
ATOM 765 N N . LEU A 1 96 ? 18.062 0.694 -9.725 1.00 95.44 96 LEU A N 1
ATOM 766 C CA . LEU A 1 96 ? 17.542 2.045 -9.571 1.00 95.44 96 LEU A CA 1
ATOM 767 C C . LEU A 1 96 ? 16.011 2.057 -9.552 1.00 95.44 96 LEU A C 1
ATOM 769 O O . LEU A 1 96 ? 15.421 2.697 -8.691 1.00 95.44 96 LEU A O 1
ATOM 773 N N . ALA A 1 97 ? 15.346 1.346 -10.469 1.00 97.44 97 ALA A N 1
ATOM 774 C CA . ALA A 1 97 ? 13.885 1.303 -10.480 1.00 97.44 97 ALA A CA 1
ATOM 775 C C . ALA A 1 97 ? 13.315 0.765 -9.160 1.00 97.44 97 ALA A C 1
ATOM 777 O O . ALA A 1 97 ? 12.384 1.356 -8.625 1.00 97.44 97 ALA A O 1
ATOM 778 N N . LEU A 1 98 ? 13.878 -0.317 -8.617 1.00 98.31 98 LEU A N 1
ATOM 779 C CA . LEU A 1 98 ? 13.439 -0.881 -7.339 1.00 98.31 98 LEU A CA 1
ATOM 780 C C . LEU A 1 98 ? 13.722 0.061 -6.171 1.00 98.31 98 LEU A C 1
ATOM 782 O O . LEU A 1 98 ? 12.841 0.268 -5.344 1.00 98.31 98 LEU A O 1
ATOM 786 N N . GLU A 1 99 ? 14.899 0.682 -6.134 1.00 95.56 99 GLU A N 1
ATOM 787 C CA . GLU A 1 99 ? 15.235 1.677 -5.116 1.00 95.56 99 GLU A CA 1
ATOM 788 C C . GLU A 1 99 ? 14.236 2.839 -5.110 1.00 95.56 99 GLU A C 1
ATOM 790 O O . GLU A 1 99 ? 13.660 3.159 -4.074 1.00 95.56 99 GLU A O 1
ATOM 795 N N . VAL A 1 100 ? 13.969 3.422 -6.279 1.00 95.19 100 VAL A N 1
ATOM 796 C CA . VAL A 1 100 ? 13.073 4.575 -6.432 1.00 95.19 100 VAL A CA 1
ATOM 797 C C . VAL A 1 100 ? 11.611 4.194 -6.171 1.00 95.19 100 VAL A C 1
ATOM 799 O O . VAL A 1 100 ? 10.890 4.9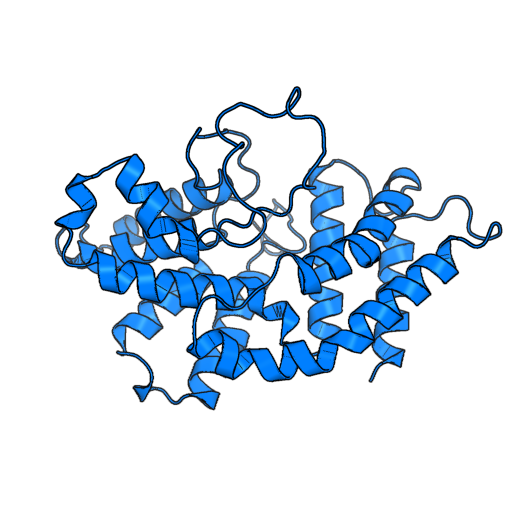70 -5.547 1.00 95.19 100 VAL A O 1
ATOM 802 N N . MET A 1 101 ? 11.158 3.005 -6.590 1.00 97.88 101 MET A N 1
ATOM 803 C CA . MET A 1 101 ? 9.800 2.525 -6.299 1.00 97.88 101 MET A CA 1
ATOM 804 C C . MET A 1 101 ? 9.569 2.313 -4.800 1.00 97.88 101 MET A C 1
ATOM 806 O O . MET A 1 101 ? 8.571 2.800 -4.275 1.00 97.88 101 MET A O 1
ATOM 810 N N . ILE A 1 102 ? 10.493 1.632 -4.114 1.00 96.25 102 ILE A N 1
ATOM 811 C CA . ILE A 1 102 ? 10.393 1.366 -2.669 1.00 96.25 102 ILE A CA 1
ATOM 812 C C . ILE A 1 102 ? 10.558 2.661 -1.869 1.00 96.25 102 ILE A C 1
ATOM 814 O O . ILE A 1 102 ? 9.839 2.901 -0.909 1.00 96.25 102 ILE A O 1
ATOM 818 N N . ALA A 1 103 ? 11.454 3.557 -2.286 1.00 92.50 103 ALA A N 1
ATOM 819 C CA . ALA A 1 103 ? 11.537 4.878 -1.677 1.00 92.50 103 ALA A CA 1
ATOM 820 C C . ALA A 1 103 ? 10.208 5.639 -1.831 1.00 92.50 103 ALA A C 1
ATOM 822 O O . ALA A 1 103 ? 9.678 6.179 -0.859 1.00 92.50 103 ALA A O 1
ATOM 823 N N . GLY A 1 104 ? 9.640 5.638 -3.040 1.00 92.50 104 GLY A N 1
ATOM 824 C CA . GLY A 1 104 ? 8.390 6.317 -3.373 1.00 92.50 104 GLY A CA 1
ATOM 825 C C . GLY A 1 104 ? 7.153 5.798 -2.636 1.00 92.50 104 GLY A C 1
ATOM 826 O O . GLY A 1 104 ? 6.213 6.577 -2.460 1.00 92.50 104 GLY A O 1
ATOM 827 N N . SER A 1 105 ? 7.149 4.542 -2.174 1.00 92.44 105 SER A N 1
ATOM 828 C CA . SER A 1 105 ? 6.052 3.988 -1.367 1.00 92.44 105 SER A CA 1
ATOM 829 C C . SER A 1 105 ? 6.027 4.503 0.076 1.00 92.44 105 SER A C 1
ATOM 831 O O . SER A 1 105 ? 5.017 4.327 0.749 1.00 92.44 105 SER A O 1
ATOM 833 N N . THR A 1 106 ? 7.061 5.226 0.533 1.00 90.50 106 THR A N 1
ATOM 834 C CA . THR A 1 106 ? 7.036 5.904 1.842 1.00 90.50 106 THR A CA 1
ATOM 835 C C . THR A 1 106 ? 5.772 6.768 1.962 1.00 90.50 106 THR A C 1
ATOM 837 O O . THR A 1 106 ? 5.544 7.668 1.147 1.00 90.50 106 THR A O 1
ATOM 840 N N . PHE A 1 107 ? 4.957 6.523 2.991 1.00 85.44 107 PHE A N 1
ATOM 841 C CA . PHE A 1 107 ? 3.677 7.209 3.189 1.00 85.44 107 PHE A CA 1
ATOM 842 C C . PHE A 1 107 ? 3.630 7.973 4.518 1.00 85.44 107 PHE A C 1
ATOM 844 O O . PHE A 1 107 ? 3.695 7.386 5.600 1.00 85.44 107 PHE A O 1
ATOM 851 N N . ASP A 1 108 ? 3.436 9.294 4.460 1.00 79.31 108 ASP A N 1
ATOM 852 C CA . ASP A 1 108 ? 3.306 10.124 5.660 1.00 79.31 108 ASP A CA 1
ATOM 853 C C . ASP A 1 108 ? 1.846 10.217 6.127 1.00 79.31 108 ASP A C 1
ATOM 855 O O . ASP A 1 108 ? 1.036 10.997 5.610 1.00 79.31 108 ASP A O 1
ATOM 859 N N . ALA A 1 109 ? 1.512 9.418 7.142 1.00 64.94 109 ALA A N 1
ATOM 860 C CA . ALA A 1 109 ? 0.193 9.400 7.771 1.00 64.94 109 ALA A CA 1
ATOM 861 C C . ALA A 1 109 ? 0.066 10.322 9.004 1.00 64.94 109 ALA A C 1
ATOM 863 O O . ALA A 1 109 ? -1.005 10.363 9.621 1.00 64.94 109 ALA A O 1
ATOM 864 N N . ARG A 1 110 ? 1.108 11.065 9.405 1.00 63.25 110 ARG A N 1
ATOM 865 C CA . ARG A 1 110 ? 1.121 11.787 10.695 1.00 63.25 110 ARG A CA 1
ATOM 866 C C . ARG A 1 110 ? 0.090 12.923 10.742 1.00 63.25 110 ARG A C 1
ATOM 868 O O . ARG A 1 110 ? -0.175 13.546 9.710 1.00 63.25 110 ARG A O 1
ATOM 875 N N . PRO A 1 111 ? -0.541 13.209 11.900 1.00 52.59 111 PRO A N 1
ATOM 876 C CA . PRO A 1 111 ? -1.446 14.349 12.053 1.00 52.59 111 PRO A CA 1
ATOM 877 C C . PRO A 1 111 ? -0.725 15.669 11.761 1.00 52.59 111 PRO A C 1
ATOM 879 O O . PRO A 1 111 ? 0.405 15.870 12.188 1.00 52.59 111 PRO A O 1
ATOM 882 N N . GLN A 1 112 ? -1.404 16.604 11.094 1.00 45.19 112 GLN A N 1
ATOM 883 C CA . GLN A 1 112 ? -0.833 17.885 10.647 1.00 45.19 112 GLN A CA 1
ATOM 884 C C . GLN A 1 112 ? -0.365 18.804 11.805 1.00 45.19 112 GLN A C 1
ATOM 886 O O . GLN A 1 112 ? 0.264 19.830 11.547 1.00 45.19 112 GLN A O 1
ATOM 891 N N . ALA A 1 113 ? -0.679 18.458 13.065 1.00 36.56 113 ALA A N 1
ATOM 892 C CA . ALA A 1 113 ? -0.509 19.317 14.239 1.00 36.56 113 ALA A CA 1
ATOM 893 C C . ALA A 1 113 ? -0.142 18.598 15.563 1.00 36.56 113 ALA A C 1
ATOM 895 O O . ALA A 1 113 ? -0.397 19.161 16.622 1.00 36.56 113 ALA A O 1
ATOM 896 N N . ALA A 1 114 ? 0.436 17.391 15.552 1.00 33.97 114 ALA A N 1
ATOM 897 C CA . ALA A 1 114 ? 1.008 16.829 16.787 1.00 33.97 114 ALA A CA 1
ATOM 898 C C . ALA A 1 114 ? 2.436 17.365 16.999 1.00 33.97 114 ALA A C 1
ATOM 900 O O . ALA A 1 114 ? 3.196 17.486 16.038 1.00 33.97 114 ALA A O 1
ATOM 901 N N . ASP A 1 115 ? 2.745 17.745 18.240 1.00 35.50 115 ASP A N 1
ATOM 902 C CA . ASP A 1 115 ? 3.909 18.520 18.677 1.00 35.50 115 ASP A CA 1
ATOM 903 C C . ASP A 1 115 ? 5.212 18.237 17.923 1.00 35.50 115 ASP A C 1
ATOM 905 O O . ASP A 1 115 ? 5.835 17.183 18.037 1.00 35.50 115 ASP A O 1
ATOM 909 N N . ARG A 1 116 ? 5.696 19.273 17.231 1.00 42.69 116 ARG A N 1
ATOM 910 C CA . ARG A 1 116 ? 6.998 19.325 16.542 1.00 42.69 116 ARG A CA 1
ATOM 911 C C . ARG A 1 116 ? 8.205 19.242 17.495 1.00 42.69 116 ARG A C 1
ATOM 913 O O . ARG A 1 116 ? 9.313 19.566 17.081 1.00 42.69 116 ARG A O 1
ATOM 920 N N . HIS A 1 117 ? 7.997 18.946 18.777 1.00 35.62 117 HIS A N 1
ATOM 921 C CA . HIS A 1 117 ? 9.035 18.930 19.812 1.00 35.62 117 HIS A CA 1
ATOM 922 C C . HIS A 1 117 ? 9.458 17.520 20.241 1.00 35.62 117 HIS A C 1
ATOM 924 O O . HIS A 1 117 ? 10.570 17.389 20.740 1.00 35.62 117 HIS A O 1
ATOM 930 N N . ASP A 1 118 ? 8.664 16.481 19.952 1.00 37.34 118 ASP A N 1
ATOM 931 C CA . ASP A 1 118 ? 9.019 15.080 20.253 1.00 37.34 118 ASP A CA 1
ATOM 932 C C . ASP A 1 118 ? 9.459 14.269 19.018 1.00 37.34 118 ASP A C 1
ATOM 934 O O . ASP A 1 118 ? 9.819 13.098 19.132 1.00 37.34 118 ASP A O 1
ATOM 938 N N . TYR A 1 119 ? 9.477 14.884 17.830 1.00 36.31 119 TYR A N 1
ATOM 939 C CA . TYR A 1 119 ? 9.822 14.219 16.569 1.00 36.31 119 TYR A CA 1
ATOM 940 C C . TYR A 1 119 ? 11.056 14.864 15.923 1.00 36.31 119 TYR A C 1
ATOM 942 O O . TYR A 1 119 ? 11.109 16.077 15.717 1.00 36.31 119 TYR A O 1
ATOM 950 N N . ASN A 1 120 ? 12.066 14.035 15.636 1.00 37.16 120 ASN A N 1
ATOM 951 C CA . ASN A 1 120 ? 13.383 14.444 15.144 1.00 37.16 120 ASN A CA 1
ATOM 952 C C . ASN A 1 120 ? 13.303 15.274 13.849 1.00 37.16 120 ASN A C 1
ATOM 954 O O . ASN A 1 120 ? 12.538 15.002 12.930 1.00 37.16 120 ASN A O 1
ATOM 958 N N . THR A 1 121 ? 14.164 16.282 13.747 1.00 35.19 121 THR A N 1
ATOM 959 C CA . THR A 1 121 ? 14.121 17.400 12.788 1.00 35.19 121 THR A CA 1
ATOM 960 C C . THR A 1 121 ? 14.273 17.039 11.301 1.00 35.19 121 THR A C 1
ATOM 962 O O . THR A 1 121 ? 14.100 17.911 10.453 1.00 35.19 121 THR A O 1
ATOM 965 N N . ALA A 1 122 ? 14.564 15.781 10.961 1.00 35.19 122 ALA A N 1
ATOM 966 C CA . ALA A 1 122 ? 14.646 15.289 9.580 1.00 35.19 122 ALA A CA 1
ATOM 967 C C . ALA A 1 122 ? 13.296 14.804 9.016 1.00 35.19 122 ALA A C 1
ATOM 969 O O . ALA A 1 122 ? 13.146 14.566 7.824 1.00 35.19 122 ALA A O 1
ATOM 970 N N . GLU A 1 123 ? 12.290 14.708 9.876 1.00 39.56 123 GLU A N 1
ATOM 971 C CA . GLU A 1 123 ? 10.970 14.160 9.584 1.00 39.56 123 GLU A CA 1
ATOM 972 C C . GLU A 1 123 ? 9.948 15.266 9.229 1.00 39.56 123 GLU A C 1
ATOM 974 O O . GLU A 1 123 ? 8.748 15.024 9.181 1.00 39.56 123 GLU A O 1
ATOM 979 N N . VAL A 1 124 ? 10.386 16.512 9.020 1.00 37.53 124 VAL A N 1
ATOM 980 C CA . VAL A 1 124 ? 9.529 17.719 9.071 1.00 37.53 124 VAL A CA 1
ATOM 981 C C . VAL A 1 124 ? 8.989 18.172 7.700 1.00 37.53 124 VAL A C 1
ATOM 983 O O . VAL A 1 124 ? 8.200 19.115 7.633 1.00 37.53 124 VAL A O 1
ATOM 986 N N . ILE A 1 125 ? 9.342 17.514 6.589 1.00 42.72 125 ILE A N 1
ATOM 987 C CA . ILE A 1 125 ? 9.024 18.030 5.244 1.00 42.72 125 ILE A CA 1
ATOM 988 C C . ILE A 1 125 ? 8.253 17.028 4.376 1.00 42.72 125 ILE A C 1
ATOM 990 O O . ILE A 1 125 ? 8.650 16.806 3.250 1.00 42.72 125 ILE A O 1
ATOM 994 N N . HIS A 1 126 ? 7.100 16.496 4.799 1.00 47.47 126 HIS A N 1
ATOM 995 C CA . HIS A 1 126 ? 6.140 15.934 3.829 1.00 47.47 126 HIS A CA 1
ATOM 996 C C . HIS A 1 126 ? 4.691 16.330 4.140 1.00 47.47 126 HIS A C 1
ATOM 998 O O . HIS A 1 126 ? 4.257 16.407 5.283 1.00 47.47 126 HIS A O 1
ATOM 1004 N N . ARG A 1 127 ? 3.946 16.707 3.092 1.00 52.28 127 ARG A N 1
ATOM 1005 C CA . ARG A 1 127 ? 2.634 17.382 3.152 1.00 52.28 127 ARG A CA 1
ATOM 1006 C C . ARG A 1 127 ? 1.454 16.422 3.416 1.00 52.28 127 ARG A C 1
ATOM 1008 O O . ARG A 1 127 ? 0.325 16.757 3.063 1.00 52.28 127 ARG A O 1
ATOM 1015 N N . GLY A 1 128 ? 1.703 15.277 4.056 1.00 67.94 128 GLY A N 1
ATOM 1016 C CA . GLY A 1 128 ? 0.762 14.160 4.181 1.00 67.94 128 GLY A CA 1
ATOM 1017 C C . GLY A 1 128 ? 0.563 13.402 2.859 1.00 67.94 128 GLY A C 1
ATOM 1018 O O . GLY A 1 128 ? 0.443 14.024 1.805 1.00 67.94 128 GLY A O 1
ATOM 1019 N N . GLY A 1 129 ? 0.508 12.068 2.914 1.00 83.38 129 GLY A N 1
ATOM 1020 C CA . GLY A 1 129 ? 0.331 11.201 1.739 1.00 83.38 129 GLY A CA 1
ATOM 1021 C C . GLY A 1 129 ? 1.631 10.565 1.210 1.00 83.38 129 GLY A C 1
ATOM 1022 O O . GLY A 1 129 ? 2.627 10.532 1.937 1.00 83.38 129 GLY A O 1
ATOM 1023 N N . PRO A 1 130 ? 1.621 10.024 -0.024 1.00 87.81 130 PRO A N 1
ATOM 1024 C CA . PRO A 1 130 ? 2.744 9.272 -0.591 1.00 87.81 130 PRO A CA 1
ATOM 1025 C C . PRO A 1 130 ? 3.920 10.164 -1.013 1.00 87.81 130 PRO A C 1
ATOM 1027 O O . PRO A 1 130 ? 3.730 11.294 -1.472 1.00 87.81 130 PRO A O 1
ATOM 1030 N N . LEU A 1 131 ? 5.143 9.633 -0.913 1.00 90.56 131 LEU A N 1
ATOM 1031 C CA . LEU A 1 131 ? 6.377 10.325 -1.293 1.00 90.56 131 LEU A CA 1
ATOM 1032 C C . LEU A 1 131 ? 6.602 10.367 -2.813 1.00 90.56 131 LEU A C 1
ATOM 1034 O O . LEU A 1 131 ? 7.190 11.329 -3.309 1.00 90.56 131 LEU A O 1
ATOM 1038 N N . ALA A 1 132 ? 6.127 9.366 -3.562 1.00 92.94 132 ALA A N 1
ATOM 1039 C CA . ALA A 1 132 ? 6.412 9.207 -4.993 1.00 92.94 132 ALA A CA 1
ATOM 1040 C C . ALA A 1 132 ? 6.253 10.490 -5.851 1.00 92.94 132 ALA A C 1
ATOM 1042 O O . ALA A 1 132 ? 7.175 10.789 -6.613 1.00 92.94 132 ALA A O 1
ATOM 1043 N N . PRO A 1 133 ? 5.192 11.319 -5.714 1.00 91.69 133 PRO A N 1
ATOM 1044 C CA . PRO A 1 133 ? 5.039 12.561 -6.492 1.00 91.69 133 PRO A CA 1
ATOM 1045 C C . PRO A 1 133 ? 6.067 13.655 -6.184 1.00 91.69 133 PRO A C 1
ATOM 1047 O O . PRO A 1 133 ? 6.157 14.652 -6.899 1.00 91.69 133 PRO A O 1
ATOM 1050 N N . HIS A 1 134 ? 6.788 13.526 -5.075 1.00 89.31 134 HIS A N 1
ATOM 1051 C CA . HIS A 1 134 ? 7.759 14.503 -4.592 1.00 89.31 134 HIS A CA 1
ATOM 1052 C C . HIS A 1 134 ? 9.196 13.996 -4.696 1.00 89.31 134 HIS A C 1
ATOM 1054 O O . HIS A 1 134 ? 10.126 14.784 -4.545 1.00 89.31 134 HIS A O 1
ATOM 1060 N N . LEU A 1 135 ? 9.369 12.709 -4.997 1.00 86.19 135 LEU A N 1
ATOM 1061 C CA . LEU A 1 135 ? 10.639 12.008 -4.918 1.00 86.19 135 LEU A CA 1
ATOM 1062 C C . LEU A 1 135 ? 11.726 12.643 -5.798 1.00 86.19 135 LEU A C 1
ATOM 1064 O O . LEU A 1 135 ? 12.848 12.800 -5.337 1.00 86.19 135 LEU A O 1
ATOM 1068 N N . GLU A 1 136 ? 11.391 13.086 -7.014 1.00 86.75 136 GLU A N 1
ATOM 1069 C CA . GLU A 1 136 ? 12.335 13.791 -7.898 1.00 86.75 136 GLU A CA 1
ATOM 1070 C C . GLU A 1 136 ? 12.941 15.019 -7.208 1.00 86.75 136 GLU A C 1
ATOM 1072 O O . GLU A 1 136 ? 14.158 15.169 -7.156 1.00 86.75 136 GLU A O 1
ATOM 1077 N N . ARG A 1 137 ? 12.097 15.864 -6.603 1.00 86.12 137 ARG A N 1
ATOM 1078 C CA . ARG A 1 137 ? 12.537 17.076 -5.902 1.00 86.12 137 ARG A CA 1
ATOM 1079 C C . ARG A 1 137 ? 13.376 16.748 -4.670 1.00 86.12 137 ARG A C 1
ATOM 1081 O O . ARG A 1 137 ? 14.354 17.441 -4.401 1.00 86.12 137 ARG A O 1
ATOM 1088 N N . GLU A 1 138 ? 12.959 15.746 -3.902 1.00 83.25 138 GLU A N 1
ATOM 1089 C CA . GLU A 1 138 ? 13.656 15.354 -2.677 1.00 83.25 138 GLU A CA 1
ATOM 1090 C C . GLU A 1 138 ? 15.024 14.742 -2.972 1.00 83.25 138 GLU A C 1
ATOM 1092 O O . GLU A 1 138 ? 16.009 15.088 -2.323 1.00 83.25 138 GLU A O 1
ATOM 1097 N N . ILE A 1 139 ? 15.110 13.874 -3.981 1.00 77.25 139 ILE A N 1
ATOM 1098 C CA . ILE A 1 139 ? 16.381 13.277 -4.377 1.00 77.25 139 ILE A CA 1
ATOM 1099 C C . ILE A 1 139 ? 17.304 14.333 -4.982 1.00 77.25 139 ILE A C 1
ATOM 1101 O O . ILE A 1 139 ? 18.473 14.388 -4.607 1.00 77.25 139 ILE A O 1
ATOM 1105 N N . ASP A 1 140 ? 16.792 15.225 -5.834 1.00 82.88 140 ASP A N 1
ATOM 1106 C CA . ASP A 1 140 ? 17.570 16.334 -6.397 1.00 82.88 140 ASP A CA 1
ATOM 1107 C C . ASP A 1 140 ? 18.211 17.216 -5.317 1.00 82.88 140 ASP A C 1
ATOM 1109 O O . ASP A 1 140 ? 19.324 17.713 -5.497 1.00 82.88 140 ASP A O 1
ATOM 1113 N N . ALA A 1 141 ? 17.518 17.426 -4.192 1.00 82.00 141 ALA A N 1
ATOM 1114 C CA . ALA A 1 141 ? 18.031 18.217 -3.077 1.00 82.00 141 ALA A CA 1
ATOM 1115 C C . ALA A 1 141 ? 19.213 17.539 -2.363 1.00 82.00 141 ALA A C 1
ATOM 1117 O O . ALA A 1 141 ? 20.060 18.228 -1.793 1.00 82.00 141 ALA A O 1
ATOM 1118 N N . ILE A 1 142 ? 19.279 16.207 -2.402 1.00 78.62 142 ILE A N 1
ATOM 1119 C CA . ILE A 1 142 ? 20.296 15.402 -1.717 1.00 78.62 142 ILE A CA 1
ATOM 1120 C C . ILE A 1 142 ? 21.457 15.067 -2.658 1.00 78.62 142 ILE A C 1
ATOM 1122 O O . ILE A 1 142 ? 22.619 15.112 -2.253 1.00 78.62 142 ILE A O 1
ATOM 1126 N N . ASN A 1 143 ? 21.157 14.743 -3.915 1.00 80.75 143 ASN A N 1
ATOM 1127 C CA . ASN A 1 143 ? 22.138 14.352 -4.915 1.00 80.75 143 ASN A CA 1
ATOM 1128 C C . ASN A 1 143 ? 21.817 14.953 -6.297 1.00 80.75 143 ASN A C 1
ATOM 1130 O O . ASN A 1 143 ? 21.246 14.275 -7.152 1.00 80.75 143 ASN A O 1
ATOM 1134 N N . PRO A 1 144 ? 22.254 16.197 -6.572 1.00 83.06 144 PRO A N 1
ATOM 1135 C CA . PRO A 1 144 ? 21.997 16.866 -7.849 1.00 83.06 144 PRO A CA 1
ATOM 1136 C C . PRO A 1 144 ? 22.543 16.137 -9.087 1.00 83.06 144 PRO A C 1
ATOM 1138 O O . PRO A 1 144 ? 22.072 16.390 -10.195 1.00 83.06 144 PRO A O 1
ATOM 1141 N N . ALA A 1 145 ? 23.526 15.241 -8.924 1.00 84.56 145 ALA A N 1
ATOM 1142 C CA . ALA A 1 145 ? 24.089 14.463 -10.029 1.00 84.56 145 ALA A CA 1
ATOM 1143 C C . ALA A 1 145 ? 23.086 13.449 -10.611 1.00 84.56 145 ALA A C 1
ATOM 1145 O O . ALA A 1 145 ? 23.260 12.990 -11.735 1.00 84.56 145 ALA A O 1
ATOM 1146 N N . TRP A 1 146 ? 22.002 13.134 -9.892 1.00 83.38 146 TRP A N 1
ATOM 1147 C CA . TRP A 1 146 ? 20.944 12.243 -10.380 1.00 83.38 146 TRP A CA 1
ATOM 1148 C C . TRP A 1 146 ? 20.215 12.776 -11.613 1.00 83.38 146 TRP A C 1
ATOM 1150 O O . TRP A 1 146 ? 19.661 11.994 -12.378 1.00 83.38 146 TRP A O 1
ATOM 1160 N N . ARG A 1 147 ? 20.286 14.082 -11.884 1.00 81.44 147 ARG A N 1
ATOM 1161 C CA . ARG A 1 147 ? 19.770 14.664 -13.132 1.00 81.44 147 ARG A CA 1
ATOM 1162 C C . ARG A 1 147 ? 20.432 14.101 -14.386 1.00 81.44 147 ARG A C 1
ATOM 1164 O O . ARG A 1 147 ? 19.848 14.166 -15.463 1.00 81.44 147 ARG A O 1
ATOM 1171 N N . GLU A 1 148 ? 21.646 13.577 -14.253 1.00 89.00 148 GLU A N 1
ATOM 1172 C CA . GLU A 1 148 ? 22.396 12.965 -15.349 1.00 89.00 148 GLU A CA 1
ATOM 1173 C C . GLU A 1 148 ? 22.111 11.457 -15.482 1.00 89.00 148 GLU A C 1
ATOM 1175 O O . GLU A 1 148 ? 22.531 10.835 -16.457 1.00 89.00 148 GLU A O 1
ATOM 1180 N N . GLU A 1 149 ? 21.369 10.857 -14.542 1.00 92.00 149 GLU A N 1
ATOM 1181 C CA . GLU A 1 149 ? 21.026 9.435 -14.570 1.00 92.00 149 GLU A CA 1
ATOM 1182 C C . GLU A 1 149 ? 19.944 9.152 -15.621 1.00 92.00 149 GLU A C 1
ATOM 1184 O O . GLU A 1 149 ? 18.754 9.410 -15.430 1.00 92.00 149 GLU A O 1
ATOM 1189 N N . ALA A 1 150 ? 20.360 8.562 -16.743 1.00 93.25 150 ALA A N 1
ATOM 1190 C CA . ALA A 1 150 ? 19.491 8.284 -17.885 1.00 93.25 150 ALA A CA 1
ATOM 1191 C C . ALA A 1 150 ? 18.289 7.384 -17.541 1.00 93.25 150 ALA A C 1
ATOM 1193 O O . ALA A 1 150 ? 17.237 7.491 -18.175 1.00 93.25 150 ALA A O 1
ATOM 1194 N N . SER A 1 151 ? 18.424 6.506 -16.542 1.00 94.75 151 SER A N 1
ATOM 1195 C CA . SER A 1 151 ? 17.364 5.574 -16.136 1.00 94.75 151 SER A CA 1
ATOM 1196 C C . SER A 1 151 ? 16.341 6.198 -15.178 1.00 94.75 151 SER A C 1
ATOM 1198 O O . SER A 1 151 ? 15.258 5.634 -14.982 1.00 94.75 151 SER A O 1
ATOM 1200 N N . LEU A 1 152 ? 16.644 7.363 -14.596 1.00 92.88 152 LEU A N 1
ATOM 1201 C CA . LEU A 1 152 ? 15.834 7.984 -13.550 1.00 92.88 152 LEU A CA 1
ATOM 1202 C C . LEU A 1 152 ? 14.409 8.346 -14.003 1.00 92.88 152 LEU A C 1
ATOM 1204 O O . LEU A 1 152 ? 13.472 8.011 -13.276 1.00 92.88 152 LEU A O 1
ATOM 1208 N N . PRO A 1 153 ? 14.170 8.928 -15.198 1.00 94.50 153 PRO A N 1
ATOM 1209 C CA . PRO A 1 153 ? 12.809 9.255 -15.627 1.00 94.50 153 PRO A CA 1
ATOM 1210 C C . PRO A 1 153 ? 11.886 8.033 -15.709 1.00 94.50 153 PRO A C 1
ATOM 1212 O O . PRO A 1 153 ? 10.690 8.134 -15.435 1.00 94.50 153 PRO A O 1
ATOM 1215 N N . ARG A 1 154 ? 12.427 6.863 -16.078 1.00 96.12 154 ARG A N 1
ATOM 1216 C CA . ARG A 1 154 ? 11.679 5.598 -16.065 1.00 96.12 154 ARG A CA 1
ATOM 1217 C C . ARG A 1 154 ? 11.402 5.150 -14.629 1.00 96.12 154 ARG A C 1
ATOM 1219 O O . ARG A 1 154 ? 10.265 4.810 -14.318 1.00 96.12 154 ARG A O 1
ATOM 1226 N N . ALA A 1 155 ? 12.414 5.179 -13.763 1.00 96.50 155 ALA A N 1
ATOM 1227 C CA . ALA A 1 155 ? 12.285 4.792 -12.360 1.00 96.50 155 ALA A CA 1
ATOM 1228 C C . ALA A 1 155 ? 11.229 5.635 -11.617 1.00 96.50 155 ALA A C 1
ATOM 1230 O O . ALA A 1 155 ? 10.376 5.081 -10.929 1.00 96.50 155 ALA A O 1
ATOM 1231 N N . LEU A 1 156 ? 11.215 6.956 -11.831 1.00 96.19 156 LEU A N 1
ATOM 1232 C CA . LEU A 1 156 ? 10.228 7.869 -11.242 1.00 96.19 156 LEU A CA 1
ATOM 1233 C C . LEU A 1 156 ? 8.800 7.560 -11.708 1.00 96.19 156 LEU A C 1
ATOM 1235 O O . LEU A 1 156 ? 7.880 7.534 -10.895 1.00 96.19 156 LEU A O 1
ATOM 1239 N N . LYS A 1 157 ? 8.600 7.263 -13.000 1.00 97.38 157 LYS A N 1
ATOM 1240 C CA . LYS A 1 157 ? 7.284 6.846 -13.517 1.00 97.38 157 LYS A CA 1
ATOM 1241 C C . LYS A 1 157 ? 6.800 5.555 -12.865 1.00 97.38 157 LYS A C 1
ATOM 1243 O O . LYS A 1 157 ? 5.632 5.466 -12.493 1.00 97.38 157 LYS A O 1
ATOM 1248 N N . LEU A 1 158 ? 7.690 4.576 -12.713 1.00 98.50 158 LEU A N 1
ATOM 1249 C CA . LEU A 1 158 ? 7.362 3.324 -12.038 1.00 98.50 158 LEU A CA 1
ATOM 1250 C C . LEU A 1 158 ? 7.048 3.542 -10.558 1.00 98.50 158 LEU A C 1
ATOM 1252 O O . LEU A 1 158 ? 6.125 2.913 -10.058 1.00 98.50 158 LEU A O 1
ATOM 1256 N N . ALA A 1 159 ? 7.728 4.468 -9.877 1.00 98.00 159 ALA A N 1
ATOM 1257 C CA . ALA A 1 159 ? 7.452 4.789 -8.477 1.00 98.00 159 ALA A CA 1
ATOM 1258 C C . ALA A 1 159 ? 6.038 5.335 -8.245 1.00 98.00 159 ALA A C 1
ATOM 1260 O O . ALA A 1 159 ? 5.411 4.994 -7.245 1.00 98.00 159 ALA A O 1
ATOM 1261 N N . LEU A 1 160 ? 5.496 6.117 -9.184 1.00 98.38 160 LEU A N 1
ATOM 1262 C CA . LEU A 1 160 ? 4.102 6.570 -9.115 1.00 98.38 160 LEU A CA 1
ATOM 1263 C C . LEU A 1 160 ? 3.123 5.388 -9.187 1.00 98.38 160 LEU A C 1
ATOM 1265 O O . LEU A 1 160 ? 2.171 5.330 -8.414 1.00 98.38 160 LEU A O 1
ATOM 1269 N N . ILE A 1 161 ? 3.373 4.433 -10.089 1.00 98.62 161 ILE A N 1
ATOM 1270 C CA . ILE A 1 161 ? 2.538 3.232 -10.248 1.00 98.62 161 ILE A CA 1
ATOM 1271 C C . ILE A 1 161 ? 2.687 2.313 -9.029 1.00 98.62 161 ILE A C 1
ATOM 1273 O O . ILE A 1 161 ? 1.698 1.795 -8.521 1.00 98.62 161 ILE A O 1
ATOM 1277 N N . ALA A 1 162 ? 3.910 2.125 -8.538 1.00 98.56 162 ALA A N 1
ATOM 1278 C CA . ALA A 1 162 ? 4.218 1.313 -7.368 1.00 98.56 162 ALA A CA 1
ATOM 1279 C C . ALA A 1 162 ? 3.528 1.847 -6.102 1.00 98.56 162 ALA A C 1
ATOM 1281 O O . ALA A 1 162 ? 2.900 1.079 -5.377 1.00 98.56 162 ALA A O 1
ATOM 1282 N N . SER A 1 163 ? 3.554 3.167 -5.889 1.00 97.38 163 SER A N 1
ATOM 1283 C CA . SER A 1 163 ? 2.838 3.816 -4.785 1.00 97.38 163 SER A CA 1
ATOM 1284 C C . SER A 1 163 ? 1.319 3.603 -4.868 1.00 97.38 163 SER A C 1
ATOM 1286 O O . SER A 1 163 ? 0.674 3.317 -3.855 1.00 97.38 163 SER A O 1
ATOM 1288 N N . ASP A 1 164 ? 0.748 3.651 -6.076 1.00 98.38 164 ASP A N 1
ATOM 1289 C CA . ASP A 1 164 ? -0.668 3.337 -6.291 1.00 98.38 164 ASP A CA 1
ATOM 1290 C C . ASP A 1 164 ? -0.981 1.865 -6.021 1.00 98.38 164 ASP A C 1
ATOM 1292 O O . ASP A 1 164 ? -2.027 1.559 -5.460 1.00 98.38 164 ASP A O 1
ATOM 1296 N N . LEU A 1 165 ? -0.095 0.943 -6.402 1.00 98.25 165 LEU A N 1
ATOM 1297 C CA . LEU A 1 165 ? -0.266 -0.488 -6.143 1.00 98.25 165 LEU A CA 1
ATOM 1298 C C . LEU A 1 165 ? -0.231 -0.811 -4.645 1.00 98.25 165 LEU A C 1
ATOM 1300 O O . LEU A 1 165 ? -1.024 -1.632 -4.185 1.00 98.25 165 LEU A O 1
ATOM 1304 N N . ASP A 1 166 ? 0.643 -0.163 -3.884 1.00 96.94 166 ASP A N 1
ATOM 1305 C CA . ASP A 1 166 ? 0.750 -0.339 -2.433 1.00 96.94 166 ASP A CA 1
ATOM 1306 C C . ASP A 1 166 ? -0.502 0.182 -1.694 1.00 96.94 166 ASP A C 1
ATOM 1308 O O . ASP A 1 166 ? -1.058 -0.463 -0.802 1.00 96.94 166 ASP A O 1
ATOM 1312 N N . THR A 1 167 ? -1.066 1.291 -2.175 1.00 96.00 167 THR A N 1
ATOM 1313 C CA . THR A 1 167 ? -2.223 1.952 -1.545 1.00 96.00 167 THR A CA 1
ATOM 1314 C C . THR A 1 167 ? -3.571 1.685 -2.231 1.00 96.00 167 THR A C 1
ATOM 1316 O O . THR A 1 167 ? -4.612 2.216 -1.839 1.00 96.00 167 THR A O 1
ATOM 1319 N N . ALA A 1 168 ? -3.603 0.786 -3.218 1.00 96.88 168 ALA A N 1
ATOM 1320 C CA . ALA A 1 168 ? -4.800 0.483 -4.003 1.00 96.88 168 ALA A CA 1
ATOM 1321 C C . ALA A 1 168 ? -5.921 -0.233 -3.228 1.00 96.88 168 ALA A C 1
ATOM 1323 O O . ALA A 1 168 ? -7.011 -0.388 -3.784 1.00 96.88 168 ALA A O 1
ATOM 1324 N N . ASN A 1 169 ? -5.728 -0.604 -1.952 1.00 95.50 169 ASN A N 1
ATOM 1325 C CA . ASN A 1 169 ? -6.800 -1.132 -1.092 1.00 95.50 169 ASN A CA 1
ATOM 1326 C C . ASN A 1 169 ? -8.040 -0.230 -1.090 1.00 95.50 169 ASN A C 1
ATOM 1328 O O . ASN A 1 169 ? -9.157 -0.733 -1.016 1.00 95.50 169 ASN A O 1
ATOM 1332 N N . VAL A 1 170 ? -7.877 1.091 -1.227 1.00 97.44 170 VAL A N 1
ATOM 1333 C CA . VAL A 1 170 ? -9.019 2.019 -1.291 1.00 97.44 170 VAL A CA 1
ATOM 1334 C C . VAL A 1 170 ? -9.959 1.747 -2.471 1.00 97.44 170 VAL A C 1
ATOM 1336 O O . VAL A 1 170 ? -11.147 2.060 -2.383 1.00 97.44 170 VAL A O 1
ATOM 1339 N N . GLY A 1 171 ? -9.442 1.164 -3.559 1.00 97.44 171 GLY A N 1
ATOM 1340 C CA . GLY A 1 171 ? -10.178 0.815 -4.775 1.00 97.44 171 GLY A CA 1
ATOM 1341 C C . GLY A 1 171 ? -10.515 -0.671 -4.927 1.00 97.44 171 GLY A C 1
ATOM 1342 O O . GLY A 1 171 ? -10.991 -1.084 -5.991 1.00 97.44 171 GLY A O 1
ATOM 1343 N N . GLU A 1 172 ? -10.259 -1.479 -3.897 1.00 96.75 172 GLU A N 1
ATOM 1344 C CA . GLU A 1 172 ? -10.672 -2.885 -3.828 1.00 96.75 172 GLU A CA 1
ATOM 1345 C C . GLU A 1 172 ? -12.141 -3.017 -3.389 1.00 96.75 172 GLU A C 1
ATOM 1347 O O . GLU A 1 172 ? -12.852 -2.020 -3.223 1.00 96.75 172 GLU A O 1
ATOM 1352 N N . SER A 1 173 ? -12.633 -4.252 -3.232 1.00 96.50 173 SER A N 1
ATOM 1353 C CA . SER A 1 173 ? -13.968 -4.457 -2.667 1.00 96.50 173 SER A CA 1
ATOM 1354 C C . SER A 1 173 ? -14.048 -3.838 -1.267 1.00 96.50 173 SER A C 1
ATOM 1356 O O . SER A 1 173 ? -13.050 -3.762 -0.548 1.00 96.50 173 SER A O 1
ATOM 1358 N N . PHE A 1 174 ? -15.240 -3.402 -0.854 1.00 97.94 174 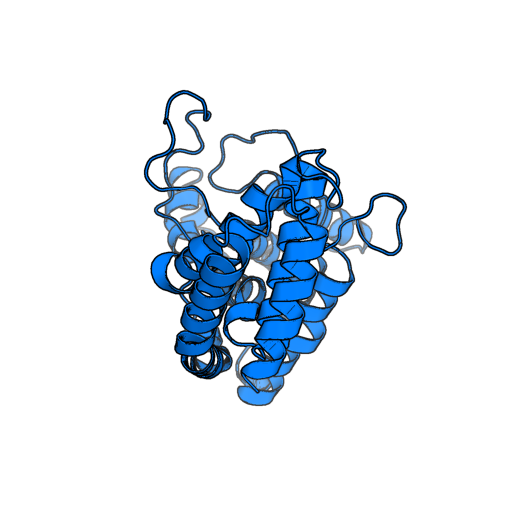PHE A N 1
ATOM 1359 C CA . PHE A 1 174 ? -15.380 -2.752 0.450 1.00 97.94 174 PHE A CA 1
ATOM 1360 C C . PHE A 1 174 ? -14.965 -3.667 1.614 1.00 97.94 174 PHE A C 1
ATOM 1362 O O . PHE A 1 174 ? -14.400 -3.192 2.597 1.00 97.94 174 PHE A O 1
ATOM 1369 N N . ILE A 1 175 ? -15.186 -4.980 1.481 1.00 97.50 175 ILE A N 1
ATOM 1370 C CA . ILE A 1 175 ? -14.748 -5.974 2.469 1.00 97.50 175 ILE A CA 1
ATOM 1371 C C . ILE A 1 175 ? -13.226 -6.067 2.512 1.00 97.50 175 ILE A C 1
ATOM 1373 O O . ILE A 1 175 ? -12.655 -6.009 3.596 1.00 97.50 175 ILE A O 1
ATOM 1377 N N . ASP A 1 176 ? -12.564 -6.123 1.356 1.00 96.50 176 ASP A N 1
ATOM 1378 C CA . ASP A 1 176 ? -11.101 -6.178 1.290 1.00 96.50 176 ASP A CA 1
ATOM 1379 C C . ASP A 1 176 ? -10.451 -4.928 1.896 1.00 96.50 176 ASP A C 1
ATOM 1381 O O . ASP A 1 176 ? -9.507 -5.037 2.681 1.00 96.50 176 ASP A O 1
ATOM 1385 N N . LEU A 1 177 ? -10.998 -3.742 1.599 1.00 97.44 177 LEU A N 1
ATOM 1386 C CA . LEU A 1 177 ? -10.578 -2.482 2.217 1.00 97.44 177 LEU A CA 1
ATOM 1387 C C . LEU A 1 177 ? -10.709 -2.549 3.746 1.00 97.44 177 LEU A C 1
ATOM 1389 O O . LEU A 1 177 ? -9.781 -2.197 4.479 1.00 97.44 177 LEU A O 1
ATOM 1393 N N . CYS A 1 178 ? -11.852 -3.031 4.231 1.00 98.00 178 CYS A N 1
ATOM 1394 C CA . CYS A 1 178 ? -12.141 -3.165 5.653 1.00 98.00 178 CYS A CA 1
ATOM 1395 C C . CYS A 1 178 ? -11.216 -4.168 6.358 1.00 98.00 178 CYS A C 1
ATOM 1397 O O . CYS A 1 178 ? -10.721 -3.875 7.448 1.00 98.00 178 CYS A O 1
ATOM 1399 N N . ASP A 1 179 ? -10.956 -5.325 5.754 1.00 96.81 179 ASP A N 1
ATOM 1400 C CA . ASP A 1 179 ? -10.074 -6.349 6.317 1.00 96.81 179 ASP A CA 1
ATOM 1401 C C . ASP A 1 179 ? -8.603 -5.926 6.288 1.00 96.81 179 ASP A C 1
ATOM 1403 O O . ASP A 1 179 ? -7.855 -6.195 7.233 1.00 96.81 179 ASP A O 1
ATOM 1407 N N . SER A 1 180 ? -8.187 -5.213 5.241 1.00 95.81 180 SER A N 1
ATOM 1408 C CA . SER A 1 180 ? -6.887 -4.546 5.160 1.00 95.81 180 SER A CA 1
ATOM 1409 C C . SER A 1 180 ? -6.694 -3.571 6.328 1.00 95.81 180 SER A C 1
ATOM 1411 O O . SER A 1 180 ? -5.699 -3.658 7.050 1.00 95.81 180 SER A O 1
ATOM 1413 N N . ALA A 1 181 ? -7.675 -2.698 6.579 1.00 96.69 181 ALA A N 1
ATOM 1414 C CA . ALA A 1 181 ? -7.633 -1.761 7.699 1.00 96.69 181 ALA A CA 1
ATOM 1415 C C . ALA A 1 181 ? -7.594 -2.482 9.060 1.00 96.69 181 ALA A C 1
ATOM 1417 O O . ALA A 1 181 ? -6.794 -2.122 9.921 1.00 96.69 181 ALA A O 1
ATOM 1418 N N . ALA A 1 182 ? -8.391 -3.537 9.258 1.00 97.25 182 ALA A N 1
ATOM 1419 C CA . ALA A 1 182 ? -8.402 -4.310 10.503 1.00 97.25 182 ALA A CA 1
ATOM 1420 C C . ALA A 1 182 ? -7.051 -4.984 10.813 1.00 97.25 182 ALA A C 1
ATOM 1422 O O . ALA A 1 182 ? -6.598 -4.972 11.963 1.00 97.25 182 ALA A O 1
ATOM 1423 N N . ARG A 1 183 ? -6.383 -5.542 9.794 1.00 95.56 183 ARG A N 1
ATOM 1424 C CA . ARG A 1 183 ? -5.032 -6.116 9.933 1.00 95.56 183 ARG A CA 1
ATOM 1425 C C . ARG A 1 183 ? -4.002 -5.045 10.278 1.00 95.56 183 ARG A C 1
ATOM 1427 O O . ARG A 1 183 ? -3.196 -5.238 11.186 1.00 95.56 183 ARG A O 1
ATOM 1434 N N . LEU A 1 184 ? -4.064 -3.887 9.619 1.00 94.12 184 LEU A N 1
ATOM 1435 C CA . LEU A 1 184 ? -3.157 -2.777 9.913 1.00 94.12 184 LEU A CA 1
ATOM 1436 C C . LEU A 1 184 ? -3.379 -2.215 11.327 1.00 94.12 184 LEU A C 1
ATOM 1438 O O . LEU A 1 184 ? -2.413 -1.916 12.028 1.00 94.12 184 LEU A O 1
ATOM 1442 N N . ALA A 1 185 ? -4.630 -2.138 11.792 1.00 94.19 185 ALA A N 1
ATOM 1443 C CA . ALA A 1 185 ? -4.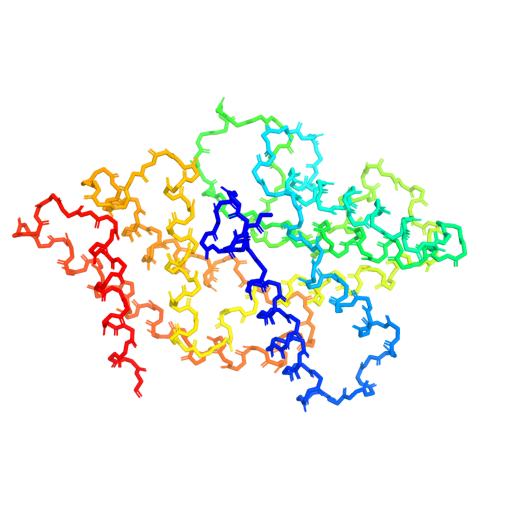960 -1.769 13.170 1.00 94.19 185 ALA A CA 1
ATOM 1444 C C . ALA A 1 185 ? -4.330 -2.746 14.174 1.00 94.19 185 ALA A C 1
ATOM 1446 O O . ALA A 1 185 ? -3.656 -2.331 15.116 1.00 94.19 185 ALA A O 1
ATOM 1447 N N . SER A 1 186 ? -4.498 -4.046 13.926 1.00 92.94 186 SER A N 1
ATOM 1448 C CA . SER A 1 186 ? -3.928 -5.119 14.748 1.00 92.94 186 SER A CA 1
ATOM 1449 C C . SER A 1 186 ? -2.408 -5.032 14.820 1.00 92.94 186 SER A C 1
ATOM 1451 O O . SER A 1 186 ? -1.819 -5.135 15.899 1.00 92.94 186 SER A O 1
ATOM 1453 N N . GLU A 1 187 ? -1.761 -4.769 13.686 1.00 90.62 187 GLU A N 1
ATOM 1454 C CA . GLU A 1 187 ? -0.316 -4.612 13.644 1.00 90.62 187 GLU A CA 1
ATOM 1455 C C . GLU A 1 187 ? 0.167 -3.346 14.367 1.00 90.62 187 GLU A C 1
ATOM 1457 O O . GLU A 1 187 ? 1.185 -3.390 15.058 1.00 90.62 187 GLU A O 1
ATOM 1462 N N . ARG A 1 188 ? -0.563 -2.228 14.282 1.00 89.75 188 ARG A N 1
ATOM 1463 C CA . ARG A 1 188 ? -0.238 -1.004 15.038 1.00 89.75 188 ARG A CA 1
ATOM 1464 C C . ARG A 1 188 ? -0.261 -1.241 16.548 1.00 89.75 188 ARG A C 1
ATOM 1466 O O . ARG A 1 188 ? 0.622 -0.752 17.257 1.00 89.75 188 ARG A O 1
ATOM 1473 N N . GLU A 1 189 ? -1.233 -2.004 17.040 1.00 89.94 189 GLU A N 1
ATOM 1474 C CA . GLU A 1 189 ? -1.334 -2.353 18.462 1.00 89.94 189 GLU A CA 1
ATOM 1475 C C . GLU A 1 189 ? -0.189 -3.265 18.901 1.00 89.94 189 GLU A C 1
ATOM 1477 O O . GLU A 1 189 ? 0.474 -2.978 19.899 1.00 89.94 189 GLU A O 1
ATOM 1482 N N . MET A 1 190 ? 0.125 -4.283 18.095 1.00 87.44 190 MET A N 1
ATOM 1483 C CA . MET A 1 190 ? 1.288 -5.145 18.297 1.00 87.44 190 MET A CA 1
ATOM 1484 C C . MET A 1 190 ? 2.598 -4.338 18.337 1.00 87.44 190 MET A C 1
ATOM 1486 O O . MET A 1 190 ? 3.381 -4.507 19.271 1.00 87.44 190 MET A O 1
ATOM 1490 N N . ARG A 1 191 ? 2.826 -3.419 17.383 1.00 83.94 191 ARG A N 1
ATOM 1491 C CA . ARG A 1 191 ? 4.006 -2.526 17.362 1.00 83.94 191 ARG A CA 1
ATOM 1492 C C . ARG A 1 191 ? 4.066 -1.616 18.594 1.00 83.94 191 ARG A C 1
ATOM 1494 O O . ARG A 1 191 ? 5.150 -1.255 19.035 1.00 83.94 191 ARG A O 1
ATOM 1501 N N . SER A 1 192 ? 2.912 -1.280 19.166 1.00 86.31 192 SER A N 1
ATOM 1502 C CA . SER A 1 192 ? 2.809 -0.469 20.381 1.00 86.31 192 SER A CA 1
ATOM 1503 C C . SER A 1 192 ? 2.852 -1.287 21.682 1.00 86.31 192 SER A C 1
ATOM 1505 O O . SER A 1 192 ? 2.648 -0.722 22.756 1.00 86.31 192 SER A O 1
ATOM 1507 N N . GLY A 1 193 ? 3.050 -2.609 21.610 1.00 88.19 193 GLY A N 1
ATOM 1508 C CA . GLY A 1 193 ? 3.060 -3.494 22.778 1.00 88.19 193 GLY A CA 1
ATOM 1509 C C . GLY A 1 193 ? 1.702 -3.649 23.476 1.00 88.19 193 GLY A C 1
ATOM 1510 O O . GLY A 1 193 ? 1.654 -4.087 24.625 1.00 88.19 193 GLY A O 1
ATOM 1511 N N . ARG A 1 194 ? 0.592 -3.291 22.815 1.00 90.50 194 ARG A N 1
ATOM 1512 C CA . ARG A 1 194 ? -0.765 -3.402 23.369 1.00 90.50 194 ARG A CA 1
ATOM 1513 C C . ARG A 1 194 ? -1.446 -4.672 22.873 1.00 90.50 194 ARG A C 1
ATOM 1515 O O . ARG A 1 194 ? -1.528 -4.930 21.676 1.00 90.50 194 ARG A O 1
ATOM 1522 N N . ALA A 1 195 ? -1.985 -5.457 23.803 1.00 93.88 195 ALA A N 1
ATOM 1523 C CA . ALA A 1 195 ? -2.799 -6.616 23.459 1.00 93.88 195 ALA A CA 1
ATOM 1524 C C . ALA A 1 195 ? -4.192 -6.171 22.986 1.00 93.88 195 ALA A C 1
ATOM 1526 O O . ALA A 1 195 ? -4.859 -5.403 23.682 1.00 93.88 195 ALA A O 1
ATOM 1527 N N . LEU A 1 196 ? -4.673 -6.716 21.864 1.00 94.31 196 LEU A N 1
ATOM 1528 C CA . LEU A 1 196 ? -5.993 -6.385 21.303 1.00 94.31 196 LEU A CA 1
ATOM 1529 C C . LEU A 1 196 ? -7.162 -6.661 22.260 1.00 94.31 196 LEU A C 1
ATOM 1531 O O . LEU A 1 196 ? -8.169 -5.965 22.212 1.00 94.31 196 LEU A O 1
ATOM 1535 N N . ALA A 1 197 ? -7.046 -7.660 23.135 1.00 95.12 197 ALA A N 1
ATOM 1536 C CA . ALA A 1 197 ? -8.076 -7.965 24.129 1.00 95.12 197 ALA A CA 1
ATOM 1537 C C . ALA A 1 197 ? -8.117 -6.957 25.295 1.00 95.12 197 ALA A C 1
ATOM 1539 O O . ALA A 1 197 ? -9.051 -6.978 26.090 1.00 95.12 197 ALA A O 1
ATOM 1540 N N . SER A 1 198 ? -7.106 -6.092 25.433 1.00 94.19 198 SER A N 1
ATOM 1541 C CA . SER A 1 198 ? -7.049 -5.120 26.525 1.00 94.19 198 SER A CA 1
ATOM 1542 C C . SER A 1 198 ? -7.921 -3.896 26.240 1.00 94.19 198 SER A C 1
ATOM 1544 O O . SER A 1 198 ? -7.939 -3.386 25.118 1.00 94.19 198 SER A O 1
ATOM 1546 N N . ALA A 1 199 ? -8.562 -3.360 27.281 1.00 93.12 199 ALA A N 1
ATOM 1547 C CA . ALA A 1 199 ? -9.326 -2.112 27.198 1.00 93.12 199 ALA A CA 1
ATOM 1548 C C . ALA A 1 199 ? -8.468 -0.917 26.731 1.00 93.12 199 ALA A C 1
ATOM 1550 O O . ALA A 1 199 ? -8.956 -0.011 26.062 1.00 93.12 199 ALA A O 1
ATOM 1551 N N . ALA A 1 200 ? -7.159 -0.944 27.017 1.00 90.19 200 ALA A N 1
ATOM 1552 C CA . ALA A 1 200 ? -6.204 0.067 26.559 1.00 90.19 200 ALA A CA 1
ATOM 1553 C C . ALA A 1 200 ? -6.060 0.124 25.024 1.00 90.19 200 ALA A C 1
ATOM 1555 O O . ALA A 1 200 ? -5.598 1.130 24.491 1.00 90.19 200 ALA A O 1
ATOM 1556 N N . SER A 1 201 ? -6.450 -0.940 24.314 1.00 94.31 201 SER A N 1
ATOM 1557 C CA . SER A 1 201 ? -6.418 -1.009 22.851 1.00 94.31 201 SER A CA 1
ATOM 1558 C C . SER A 1 201 ? -7.689 -0.449 22.197 1.00 94.31 201 SER A C 1
ATOM 1560 O O . SER A 1 201 ? -7.623 0.084 21.090 1.00 94.31 201 SER A O 1
ATOM 1562 N N . GLY A 1 202 ? -8.840 -0.510 22.882 1.00 94.69 202 GLY A N 1
ATOM 1563 C CA . GLY A 1 202 ? -10.153 -0.192 22.305 1.00 94.69 202 GLY A CA 1
ATOM 1564 C C . GLY A 1 202 ? -10.231 1.197 21.675 1.00 94.69 202 GLY A C 1
ATOM 1565 O O . GLY A 1 202 ? -10.542 1.320 20.492 1.00 94.69 202 GLY A O 1
ATOM 1566 N N . GLY A 1 203 ? -9.877 2.240 22.431 1.00 92.25 203 GLY A N 1
ATOM 1567 C CA . GLY A 1 203 ? -9.918 3.623 21.938 1.00 92.25 203 GLY A CA 1
ATOM 1568 C C . GLY A 1 203 ? -8.975 3.879 20.758 1.00 92.25 203 GLY A C 1
ATOM 1569 O O . GLY A 1 203 ? -9.358 4.545 19.798 1.00 92.25 203 GLY A O 1
ATOM 1570 N N . SER A 1 204 ? -7.766 3.306 20.795 1.00 91.56 204 SER A N 1
ATOM 1571 C CA . SER A 1 204 ? -6.777 3.427 19.711 1.00 91.56 204 SER A CA 1
ATOM 1572 C C . SER A 1 204 ? -7.284 2.790 18.415 1.00 91.56 204 SER A C 1
ATOM 1574 O O . SER A 1 204 ? -7.279 3.424 17.359 1.00 91.56 204 SER A O 1
ATOM 1576 N N . VAL A 1 205 ? -7.791 1.556 18.499 1.00 95.69 205 VAL A N 1
ATOM 1577 C CA . VAL A 1 205 ? -8.322 0.827 17.339 1.00 95.69 205 VAL A CA 1
ATOM 1578 C C . VAL A 1 205 ? -9.588 1.486 16.795 1.00 95.69 205 VAL A C 1
ATOM 1580 O O . VAL A 1 205 ? -9.726 1.597 15.580 1.00 95.69 205 VAL A O 1
ATOM 1583 N N . LEU A 1 206 ? -10.483 1.971 17.662 1.00 96.62 206 LEU A N 1
ATOM 1584 C CA . LEU A 1 206 ? -11.679 2.704 17.241 1.00 96.62 206 LEU A CA 1
ATOM 1585 C C . LEU A 1 206 ? -11.316 3.981 16.483 1.00 96.62 206 LEU A C 1
ATOM 1587 O O . LEU A 1 206 ? -11.817 4.186 15.381 1.00 96.62 206 LEU A O 1
ATOM 1591 N N . SER A 1 207 ? -10.417 4.805 17.032 1.00 93.56 207 SER A N 1
ATOM 1592 C CA . SER A 1 207 ? -9.940 6.014 16.350 1.00 93.56 207 SER A CA 1
ATOM 1593 C C . SER A 1 207 ? -9.340 5.681 14.986 1.00 93.56 207 SER A C 1
ATOM 1595 O O . SER A 1 207 ? -9.655 6.339 13.991 1.00 93.56 207 SER A O 1
ATOM 1597 N N . PHE A 1 208 ? -8.517 4.629 14.931 1.00 94.81 208 PHE A N 1
ATOM 1598 C CA . PHE A 1 208 ? -7.860 4.222 13.701 1.00 94.81 208 PHE A CA 1
ATOM 1599 C C . PHE A 1 208 ? -8.848 3.739 12.635 1.00 94.81 208 PHE A C 1
ATOM 1601 O O . PHE A 1 208 ? -8.740 4.148 11.482 1.00 94.81 208 PHE A O 1
ATOM 1608 N N . LEU A 1 209 ? -9.801 2.877 13.008 1.00 96.94 209 LEU A N 1
ATOM 1609 C CA . LEU A 1 209 ? -10.768 2.265 12.091 1.00 96.94 209 LEU A CA 1
ATOM 1610 C C . LEU A 1 209 ? -11.923 3.189 11.690 1.00 96.94 209 LEU A C 1
ATOM 1612 O O . LEU A 1 209 ? -12.677 2.826 10.791 1.00 96.94 209 LEU A O 1
ATOM 1616 N N . SER A 1 210 ? -12.057 4.364 12.313 1.00 95.94 210 SER A N 1
ATOM 1617 C CA . SER A 1 210 ? -13.062 5.356 11.930 1.00 95.94 210 SER A CA 1
ATOM 1618 C C . SER A 1 210 ? -12.443 6.662 11.418 1.00 95.94 210 SER A C 1
ATOM 1620 O O . SER A 1 210 ? -12.408 6.905 10.212 1.00 95.94 210 SER A O 1
ATOM 1622 N N . VAL A 1 211 ? -11.926 7.507 12.315 1.00 92.06 211 VAL A N 1
ATOM 1623 C CA . VAL A 1 211 ? -11.519 8.883 11.994 1.00 92.06 211 VAL A CA 1
ATOM 1624 C C . VAL A 1 211 ? -10.268 8.870 11.123 1.00 92.06 211 VAL A C 1
ATOM 1626 O O . VAL A 1 211 ? -10.204 9.577 10.114 1.00 92.06 211 VAL A O 1
ATOM 1629 N N . ASP A 1 212 ? -9.293 8.025 11.464 1.00 92.75 212 ASP A N 1
ATOM 1630 C CA . ASP A 1 212 ? -8.061 7.943 10.683 1.00 92.75 212 ASP A CA 1
ATOM 1631 C C . ASP A 1 212 ? -8.292 7.269 9.326 1.00 92.75 212 ASP A C 1
ATOM 1633 O O . ASP A 1 212 ? -7.648 7.671 8.358 1.00 92.75 212 ASP A O 1
ATOM 1637 N N . GLN A 1 213 ? -9.222 6.308 9.214 1.00 94.38 213 GLN A N 1
ATOM 1638 C CA . GLN A 1 213 ? -9.600 5.742 7.911 1.00 94.38 213 GLN A CA 1
ATOM 1639 C C . GLN A 1 213 ? -10.230 6.792 6.998 1.00 94.38 213 GLN A C 1
ATOM 1641 O O . GLN A 1 213 ? -9.844 6.884 5.834 1.00 94.38 213 GLN A O 1
ATOM 1646 N N . GLU A 1 214 ? -11.144 7.629 7.501 1.00 95.25 214 GLU A N 1
ATOM 1647 C CA . GLU A 1 214 ? -11.702 8.725 6.700 1.00 95.25 214 GLU A CA 1
ATOM 1648 C C . GLU A 1 214 ? -10.613 9.706 6.263 1.00 95.25 214 GLU A C 1
ATOM 1650 O O . GLU A 1 214 ? -10.530 10.082 5.090 1.00 95.25 214 GLU A O 1
ATOM 1655 N N . ARG A 1 215 ? -9.729 10.091 7.188 1.00 93.12 215 ARG A N 1
ATOM 1656 C CA . ARG A 1 215 ? -8.613 10.985 6.878 1.00 93.12 215 ARG A CA 1
ATOM 1657 C C . ARG A 1 215 ? -7.682 10.379 5.828 1.00 93.12 215 ARG A C 1
ATOM 1659 O O . ARG A 1 215 ? -7.331 11.063 4.866 1.00 93.12 215 ARG A O 1
ATOM 1666 N N . TYR A 1 216 ? -7.298 9.116 5.988 1.00 92.94 216 TYR A N 1
ATOM 1667 C CA . TYR A 1 216 ? -6.494 8.388 5.012 1.00 92.94 216 TYR A CA 1
ATOM 1668 C C . TYR A 1 216 ? -7.173 8.394 3.640 1.00 92.94 216 TYR A C 1
ATOM 1670 O O . TYR A 1 216 ? -6.576 8.842 2.664 1.00 92.94 216 TYR A O 1
ATOM 1678 N N . PHE A 1 217 ? -8.443 8.000 3.578 1.00 96.00 217 PHE A N 1
ATOM 1679 C CA . PHE A 1 217 ? -9.178 7.827 2.331 1.00 96.00 217 PHE A CA 1
ATOM 1680 C C . PHE A 1 217 ? -9.412 9.141 1.567 1.00 96.00 217 PHE A C 1
ATOM 1682 O O . PHE A 1 217 ? -9.233 9.199 0.343 1.00 96.00 217 PHE A O 1
ATOM 1689 N N . PHE A 1 218 ? -9.819 10.200 2.276 1.00 94.38 218 PHE A N 1
ATOM 1690 C CA . PHE A 1 218 ? -10.265 11.459 1.668 1.00 94.38 218 PHE A CA 1
ATOM 1691 C C . PHE A 1 218 ? -9.199 12.552 1.629 1.00 94.38 218 PHE A C 1
ATOM 1693 O O . PHE A 1 218 ? -9.166 13.331 0.674 1.00 94.38 218 PHE A O 1
ATOM 1700 N N . ALA A 1 219 ? -8.357 12.653 2.660 1.00 90.19 219 ALA A N 1
ATOM 1701 C CA . ALA A 1 219 ? -7.407 13.757 2.783 1.00 90.19 219 ALA A CA 1
ATOM 1702 C C . ALA A 1 219 ? -6.010 13.387 2.274 1.00 90.19 219 ALA A C 1
ATOM 1704 O O . ALA A 1 219 ? -5.384 14.206 1.597 1.00 90.19 219 ALA A O 1
ATOM 1705 N N . LEU A 1 220 ? -5.538 12.176 2.591 1.00 89.56 220 LEU A N 1
ATOM 1706 C CA . LEU A 1 220 ? -4.157 11.760 2.331 1.00 89.56 220 LEU A CA 1
ATOM 1707 C C . LEU A 1 220 ? -4.003 10.998 1.013 1.00 89.56 220 LEU A C 1
ATOM 1709 O O . LEU A 1 220 ? -3.108 11.300 0.229 1.00 89.56 220 LEU A O 1
ATOM 1713 N N . HIS A 1 221 ? -4.873 10.025 0.748 1.00 94.12 221 HIS A N 1
ATOM 1714 C CA . HIS A 1 221 ? -4.744 9.163 -0.418 1.00 94.12 221 HIS A CA 1
ATOM 1715 C C . HIS A 1 221 ? -5.155 9.879 -1.707 1.00 94.12 221 HIS A C 1
ATOM 1717 O O . HIS A 1 221 ? -6.313 10.281 -1.885 1.00 94.12 221 HIS A O 1
ATOM 1723 N N . ARG A 1 222 ? -4.259 9.878 -2.696 1.00 92.88 222 ARG A N 1
ATOM 1724 C CA . ARG A 1 222 ? -4.530 10.224 -4.100 1.00 92.88 222 ARG A CA 1
ATOM 1725 C C . ARG A 1 222 ? -3.743 9.270 -4.990 1.00 92.88 222 ARG A C 1
ATOM 1727 O O . ARG A 1 222 ? -2.614 8.949 -4.637 1.00 92.88 222 ARG A O 1
ATOM 1734 N N . PHE A 1 223 ? -4.332 8.849 -6.109 1.00 96.62 223 PHE A N 1
ATOM 1735 C CA . PHE A 1 223 ? -3.561 8.102 -7.093 1.00 96.62 223 PHE A CA 1
ATOM 1736 C C . PHE A 1 223 ? -2.521 9.031 -7.729 1.00 96.62 223 PHE A C 1
ATOM 1738 O O . PHE A 1 223 ? -2.803 10.183 -8.067 1.00 96.62 223 PHE A O 1
ATOM 1745 N N . CYS A 1 224 ? -1.296 8.538 -7.809 1.00 96.31 224 CYS A N 1
ATOM 1746 C CA . CYS A 1 224 ? -0.092 9.229 -8.235 1.00 96.31 224 CYS A CA 1
ATOM 1747 C C . CYS A 1 224 ? 0.188 9.016 -9.727 1.00 96.31 224 CYS A C 1
ATOM 1749 O O . CYS A 1 224 ? 0.928 9.792 -10.333 1.00 96.31 224 CYS A O 1
ATOM 1751 N N . SER A 1 225 ? -0.416 7.993 -10.336 1.00 97.88 225 SER A N 1
ATOM 1752 C CA . SER A 1 225 ? -0.310 7.675 -11.755 1.00 97.88 225 SER A CA 1
ATOM 1753 C C . SER A 1 225 ? -1.680 7.646 -12.440 1.00 97.88 225 SER A C 1
ATOM 1755 O O . SER A 1 225 ? -2.702 7.297 -11.849 1.00 97.88 225 SER A O 1
ATOM 1757 N N . ALA A 1 226 ? -1.697 7.960 -13.739 1.00 97.62 226 ALA A N 1
ATOM 1758 C CA . ALA A 1 226 ? -2.908 7.845 -14.553 1.00 97.62 226 ALA A CA 1
ATOM 1759 C C . ALA A 1 226 ? -3.415 6.393 -14.638 1.00 97.62 226 ALA A C 1
ATOM 1761 O O . ALA A 1 226 ? -4.621 6.168 -14.674 1.00 97.62 226 ALA A O 1
ATOM 1762 N N . LEU A 1 227 ? -2.502 5.413 -14.635 1.00 98.06 227 LEU A N 1
ATOM 1763 C CA . LEU A 1 227 ? -2.848 3.991 -14.688 1.00 98.06 227 LEU A CA 1
ATOM 1764 C C . LEU A 1 227 ? -3.512 3.524 -13.387 1.00 98.06 227 LEU A C 1
ATOM 1766 O O . LEU A 1 227 ? -4.522 2.823 -13.433 1.00 98.06 227 LEU A O 1
ATOM 1770 N N . GLY A 1 228 ? -2.979 3.938 -12.234 1.00 97.94 228 GLY A N 1
ATOM 1771 C CA . GLY A 1 228 ? -3.572 3.649 -10.930 1.00 97.94 228 GLY A CA 1
ATOM 1772 C C . GLY A 1 228 ? -4.964 4.261 -10.786 1.00 97.94 228 GLY A C 1
ATOM 1773 O O . GLY A 1 228 ? -5.906 3.552 -10.432 1.00 97.94 228 GLY A O 1
ATOM 1774 N N . GLU A 1 229 ? -5.126 5.536 -11.151 1.00 98.38 229 GLU A N 1
ATOM 1775 C CA . GLU A 1 229 ? -6.436 6.205 -11.153 1.00 98.38 229 GLU A CA 1
ATOM 1776 C C . GLU A 1 229 ? -7.432 5.497 -12.085 1.00 98.38 229 GLU A C 1
ATOM 1778 O O . GLU A 1 229 ? -8.568 5.247 -11.693 1.00 98.38 229 GLU A O 1
ATOM 1783 N N . GLN A 1 230 ? -7.014 5.115 -13.295 1.00 98.38 230 GLN A N 1
ATOM 1784 C CA . GLN A 1 230 ? -7.889 4.432 -14.249 1.00 98.38 230 GLN A CA 1
ATOM 1785 C C . GLN A 1 230 ? -8.410 3.088 -13.712 1.00 98.38 230 GLN A C 1
ATOM 1787 O O . GLN A 1 230 ? -9.595 2.794 -13.864 1.00 98.38 230 GLN A O 1
ATOM 1792 N N . VAL A 1 231 ? -7.544 2.282 -13.090 1.00 98.50 231 VAL A N 1
ATOM 1793 C CA . VAL A 1 231 ? -7.880 0.921 -12.631 1.00 98.50 231 VAL A CA 1
ATOM 1794 C C . VAL A 1 231 ? -8.617 0.931 -11.288 1.00 98.50 231 VAL A C 1
ATOM 1796 O O . VAL A 1 231 ? -9.596 0.208 -11.089 1.00 98.50 231 VAL A O 1
ATOM 1799 N N . TYR A 1 232 ? -8.172 1.751 -10.335 1.00 98.62 232 TYR A N 1
ATOM 1800 C CA . TYR A 1 232 ? -8.660 1.703 -8.950 1.00 98.62 232 TYR A CA 1
ATOM 1801 C C . TYR A 1 232 ? -9.566 2.880 -8.571 1.00 98.62 232 TYR A C 1
ATOM 1803 O O . TYR A 1 232 ? -10.344 2.762 -7.619 1.00 98.62 232 TYR A O 1
ATOM 1811 N N . GLY A 1 233 ? -9.530 3.982 -9.325 1.00 98.44 233 GLY A N 1
ATOM 1812 C CA . GLY A 1 233 ? -10.371 5.169 -9.130 1.00 98.44 233 GLY A CA 1
ATOM 1813 C C . GLY A 1 233 ? -11.866 4.860 -9.043 1.00 98.44 233 GLY A C 1
ATOM 1814 O O . GLY A 1 233 ? -12.497 5.264 -8.062 1.00 98.44 233 GLY A O 1
ATOM 1815 N N . PRO A 1 234 ? -12.447 4.074 -9.975 1.00 98.50 234 PRO A N 1
ATOM 1816 C CA . PRO A 1 234 ? -13.860 3.704 -9.906 1.00 98.50 234 PRO A CA 1
ATOM 1817 C C . PRO A 1 234 ? -14.232 2.968 -8.610 1.00 98.50 234 PRO A C 1
ATOM 1819 O O . PRO A 1 234 ? -15.271 3.250 -8.012 1.00 98.50 234 PRO A O 1
ATOM 1822 N N . GLY A 1 235 ? -13.364 2.065 -8.139 1.00 98.31 235 GLY A N 1
ATOM 1823 C CA . GLY A 1 235 ? -13.562 1.349 -6.876 1.00 98.31 235 GLY A CA 1
ATOM 1824 C C . GLY A 1 235 ? -13.489 2.282 -5.667 1.00 98.31 235 GLY A C 1
ATOM 1825 O O . GLY A 1 235 ? -14.348 2.226 -4.788 1.00 98.31 235 GLY A O 1
ATOM 1826 N N . LYS A 1 236 ? -12.522 3.210 -5.661 1.00 98.38 236 LYS A N 1
ATOM 1827 C CA . LYS A 1 236 ? -12.400 4.225 -4.607 1.00 98.38 236 LYS A CA 1
ATOM 1828 C C . LYS A 1 236 ? -13.651 5.097 -4.551 1.00 98.38 236 LYS A C 1
ATOM 1830 O O . LYS A 1 236 ? -14.190 5.342 -3.477 1.00 98.38 236 LYS A O 1
ATOM 1835 N N . LEU A 1 237 ? -14.167 5.528 -5.698 1.00 98.44 237 LEU A N 1
ATOM 1836 C CA . LEU A 1 237 ? -15.405 6.302 -5.745 1.00 98.44 237 LEU A CA 1
ATOM 1837 C C . LEU A 1 237 ? -16.591 5.511 -5.167 1.00 98.44 237 LEU A C 1
ATOM 1839 O O . LEU A 1 237 ? -17.337 6.049 -4.352 1.00 98.44 237 LEU A O 1
ATOM 1843 N N . ALA A 1 238 ? -16.727 4.230 -5.521 1.00 98.12 238 ALA A N 1
ATOM 1844 C CA . ALA A 1 238 ? -17.794 3.360 -5.018 1.00 98.12 238 ALA A CA 1
ATOM 1845 C C . ALA A 1 238 ? -17.715 3.086 -3.501 1.00 98.12 238 ALA A C 1
ATOM 1847 O O . ALA A 1 238 ? -18.738 2.828 -2.862 1.00 98.12 238 ALA A O 1
ATOM 1848 N N . ASN A 1 239 ? -16.517 3.151 -2.914 1.00 98.56 239 ASN A N 1
ATOM 1849 C CA . ASN A 1 239 ? -16.297 2.941 -1.483 1.00 98.56 239 ASN A CA 1
ATOM 1850 C C . ASN A 1 239 ? -16.499 4.208 -0.634 1.00 98.56 239 ASN A C 1
ATOM 1852 O O . ASN A 1 239 ? -16.631 4.095 0.583 1.00 98.56 239 ASN A O 1
ATOM 1856 N N . ALA A 1 240 ? -16.551 5.401 -1.236 1.00 98.00 240 ALA A N 1
ATOM 1857 C CA . ALA A 1 240 ? -16.536 6.671 -0.508 1.00 98.00 240 ALA A CA 1
ATOM 1858 C C . ALA A 1 240 ? -17.648 6.788 0.552 1.00 98.00 240 ALA A C 1
ATOM 1860 O O . ALA A 1 240 ? -17.369 7.025 1.729 1.00 98.00 240 ALA A O 1
ATOM 1861 N N . ASP A 1 241 ? -18.908 6.587 0.167 1.00 97.94 241 ASP A N 1
ATOM 1862 C CA . ASP A 1 241 ? -20.024 6.724 1.112 1.00 97.94 241 ASP A CA 1
ATOM 1863 C C . ASP A 1 241 ? -20.034 5.607 2.161 1.00 97.94 241 ASP A C 1
ATOM 1865 O O . ASP A 1 241 ? -20.388 5.844 3.317 1.00 97.94 241 ASP A O 1
ATOM 1869 N N . LYS A 1 242 ? -19.552 4.415 1.792 1.00 98.38 242 LYS A N 1
ATOM 1870 C CA . LYS A 1 242 ? -19.443 3.263 2.694 1.00 98.38 242 LYS A CA 1
ATOM 1871 C C . LYS A 1 242 ? -18.416 3.506 3.797 1.00 98.38 242 LYS A C 1
ATOM 1873 O O . LYS A 1 242 ? -18.685 3.190 4.950 1.00 98.38 242 LYS A O 1
ATOM 1878 N N . VAL A 1 243 ? -17.272 4.116 3.466 1.00 98.19 243 VAL A N 1
ATOM 1879 C CA . VAL A 1 243 ? -16.242 4.488 4.452 1.00 98.19 243 VAL A CA 1
ATOM 1880 C C . VAL A 1 243 ? -16.815 5.465 5.479 1.00 98.19 243 VAL A C 1
ATOM 1882 O O . VAL A 1 243 ? -16.716 5.205 6.673 1.00 98.19 243 VAL A O 1
ATOM 1885 N N . ARG A 1 244 ? -17.486 6.540 5.039 1.00 98.00 244 ARG A N 1
ATOM 1886 C CA . ARG A 1 244 ? -18.118 7.504 5.963 1.00 98.00 244 ARG A CA 1
ATOM 1887 C C . ARG A 1 244 ? -19.179 6.843 6.837 1.00 98.00 244 ARG A C 1
ATOM 1889 O O . ARG A 1 244 ? -19.202 7.040 8.049 1.00 98.00 244 ARG A O 1
ATOM 1896 N N . GLY A 1 245 ? -20.049 6.047 6.217 1.00 97.94 245 GLY A N 1
ATOM 1897 C CA . GLY A 1 245 ? -21.132 5.362 6.911 1.00 97.94 245 GLY A CA 1
ATOM 1898 C C . GLY A 1 245 ? -20.624 4.382 7.968 1.00 97.94 245 GLY A C 1
ATOM 1899 O O . GLY A 1 245 ? -21.088 4.417 9.106 1.00 97.94 245 GLY A O 1
ATOM 1900 N N . LEU A 1 246 ? -19.630 3.558 7.629 1.00 98.12 246 LEU A N 1
ATOM 1901 C CA . LEU A 1 246 ? -19.008 2.621 8.563 1.00 98.12 246 LEU A CA 1
ATOM 1902 C C . LEU A 1 246 ? -18.305 3.347 9.718 1.00 98.12 246 LEU A C 1
ATOM 1904 O O . LEU A 1 246 ? -18.499 2.972 10.875 1.00 98.12 246 LEU A O 1
ATOM 1908 N N . SER A 1 247 ? -17.537 4.401 9.430 1.00 97.31 247 SER A N 1
ATOM 1909 C CA . SER A 1 247 ? -16.862 5.203 10.457 1.00 97.31 247 SER A CA 1
ATOM 1910 C C . SER A 1 247 ? -17.850 5.823 11.443 1.00 97.31 247 SER A C 1
ATOM 1912 O O . SER A 1 247 ? -17.649 5.740 12.657 1.00 97.31 247 SER A O 1
ATOM 1914 N N . GLN A 1 248 ? -18.958 6.376 10.942 1.00 97.06 248 GLN A N 1
ATOM 1915 C CA . GLN A 1 248 ? -20.024 6.925 11.776 1.00 97.06 248 GLN A CA 1
ATOM 1916 C C . GLN A 1 248 ? -20.701 5.841 12.628 1.00 97.06 248 GLN A C 1
ATOM 1918 O O . GLN A 1 248 ? -20.896 6.044 13.826 1.00 97.06 248 GLN A O 1
ATOM 1923 N N . GLN A 1 249 ? -21.035 4.688 12.039 1.00 96.69 249 GLN A N 1
ATOM 1924 C CA . GLN A 1 249 ? -21.667 3.573 12.753 1.00 96.69 249 GLN A CA 1
ATOM 1925 C C . GLN A 1 249 ? -20.762 3.009 13.855 1.00 96.69 249 GLN A C 1
ATOM 1927 O O . GLN A 1 249 ? -21.245 2.713 14.946 1.00 96.69 249 GLN A O 1
ATOM 1932 N N . LEU A 1 250 ? -19.453 2.900 13.607 1.00 96.19 250 LEU A N 1
ATOM 1933 C CA . LEU A 1 250 ? -18.481 2.471 14.615 1.00 96.19 250 LEU A CA 1
ATOM 1934 C C . LEU A 1 250 ? -18.418 3.443 15.790 1.00 96.19 250 LEU A C 1
ATOM 1936 O O . LEU A 1 250 ? -18.518 3.024 16.942 1.00 96.19 250 LEU A O 1
ATOM 1940 N N . GLN A 1 251 ? -18.304 4.739 15.502 1.00 95.31 251 GLN A N 1
ATOM 1941 C CA . GLN A 1 251 ? -18.304 5.778 16.530 1.00 95.31 251 GLN A CA 1
ATOM 1942 C C . GLN A 1 251 ? -19.599 5.757 17.347 1.00 95.31 251 GLN A C 1
ATOM 1944 O O . GLN A 1 251 ? -19.556 5.816 18.570 1.00 95.31 251 GLN A O 1
ATOM 1949 N N . GLN A 1 252 ? -20.756 5.617 16.698 1.00 94.25 252 GLN A N 1
ATOM 1950 C CA . GLN A 1 252 ? -22.044 5.517 17.389 1.00 94.25 252 GLN A CA 1
ATOM 1951 C C . GLN A 1 252 ? -22.138 4.271 18.273 1.00 94.25 252 GLN A C 1
ATOM 1953 O O . GLN A 1 252 ? -22.612 4.374 19.400 1.00 94.25 252 GLN A O 1
ATOM 1958 N N . HIS A 1 253 ? -21.668 3.117 17.791 1.00 93.88 253 HIS A N 1
ATOM 1959 C CA . HIS A 1 253 ? -21.732 1.860 18.536 1.00 93.88 253 HIS A CA 1
ATOM 1960 C C . HIS A 1 253 ? -20.926 1.910 19.839 1.00 93.88 253 HIS A C 1
ATOM 1962 O O . HIS A 1 253 ? -21.397 1.432 20.864 1.00 93.88 253 HIS A O 1
ATOM 1968 N N . PHE A 1 254 ? -19.729 2.502 19.808 1.00 93.81 254 PHE A N 1
ATOM 1969 C CA . PHE A 1 254 ? -18.813 2.510 20.953 1.00 93.81 254 PHE A CA 1
ATOM 1970 C C . PHE A 1 254 ? -18.866 3.786 21.810 1.00 93.81 254 PHE A C 1
ATOM 1972 O O . PHE A 1 254 ? -18.275 3.808 22.887 1.00 93.81 254 PHE A O 1
ATOM 1979 N N . ASN A 1 255 ? -19.594 4.824 21.382 1.00 87.25 255 ASN A N 1
ATOM 1980 C CA . ASN A 1 255 ? -19.913 5.984 22.226 1.00 87.25 255 ASN A CA 1
ATOM 1981 C C . ASN A 1 255 ? -21.091 5.726 23.186 1.00 87.25 255 ASN A C 1
ATOM 1983 O O . ASN A 1 255 ? -21.411 6.596 23.997 1.00 87.25 255 ASN A O 1
ATOM 1987 N N . ASP A 1 256 ? -21.741 4.559 23.113 1.00 80.19 256 ASP A N 1
ATOM 1988 C CA . ASP A 1 256 ? -22.772 4.158 24.070 1.00 80.19 256 ASP A CA 1
ATOM 1989 C C . ASP A 1 256 ? -22.144 3.935 25.465 1.00 80.19 256 ASP A C 1
ATOM 1991 O O . ASP A 1 256 ? -21.244 3.100 25.603 1.00 80.19 256 ASP A O 1
ATOM 1995 N N . PRO A 1 257 ? -22.612 4.630 26.522 1.00 67.50 257 PRO A N 1
ATOM 1996 C CA . PRO A 1 257 ? -22.149 4.415 27.893 1.00 67.50 257 PRO A CA 1
ATOM 1997 C C . PRO A 1 257 ? -22.231 2.956 28.372 1.00 67.50 257 PRO A C 1
ATOM 1999 O O . PRO A 1 257 ? -21.492 2.575 29.281 1.00 67.50 257 PRO A O 1
ATOM 2002 N N . ALA A 1 258 ? -23.101 2.133 27.776 1.00 71.12 258 ALA A N 1
ATOM 2003 C CA . ALA A 1 258 ? -23.213 0.706 28.070 1.00 71.12 258 ALA A CA 1
ATOM 2004 C C . ALA A 1 258 ? -21.996 -0.120 27.607 1.00 71.12 258 ALA A C 1
ATOM 2006 O O . ALA A 1 258 ? -21.806 -1.234 28.090 1.00 71.12 258 ALA A O 1
ATOM 2007 N N . MET A 1 259 ? -21.162 0.417 26.711 1.00 70.62 259 MET A N 1
ATOM 2008 C CA . MET A 1 259 ? -20.027 -0.287 26.105 1.00 70.62 259 MET A CA 1
ATOM 2009 C C . MET A 1 259 ? -18.692 -0.054 26.831 1.00 70.62 259 MET A C 1
ATOM 2011 O O . MET A 1 259 ? -17.646 -0.347 26.272 1.00 70.62 259 MET A O 1
ATOM 2015 N N . ALA A 1 260 ? -18.666 0.467 28.061 1.00 72.94 260 ALA A N 1
ATOM 2016 C CA . ALA A 1 260 ? -17.410 0.807 28.742 1.00 72.94 260 ALA A CA 1
ATOM 2017 C C . ALA A 1 260 ? -16.421 -0.379 28.865 1.00 72.94 260 ALA A C 1
ATOM 2019 O O . ALA A 1 260 ? -16.783 -1.472 29.293 1.00 72.94 260 ALA A O 1
ATOM 2020 N N . GLY A 1 261 ? -15.137 -0.136 28.563 1.00 83.62 261 GLY A N 1
ATOM 2021 C CA . GLY A 1 261 ? -14.053 -1.110 28.774 1.00 83.62 261 GLY A CA 1
ATOM 2022 C C . GLY A 1 261 ? -13.785 -2.089 27.621 1.00 83.62 261 GLY A C 1
ATOM 2023 O O . GLY A 1 261 ? -13.095 -3.084 27.837 1.00 83.62 261 GLY A O 1
ATOM 2024 N N . PHE A 1 262 ? -14.287 -1.809 26.416 1.00 93.00 262 PHE A N 1
ATOM 2025 C CA . PHE A 1 262 ? -14.074 -2.626 25.216 1.00 93.00 262 PHE A CA 1
ATOM 2026 C C . PHE A 1 262 ? -12.604 -2.697 24.767 1.00 93.00 262 PHE A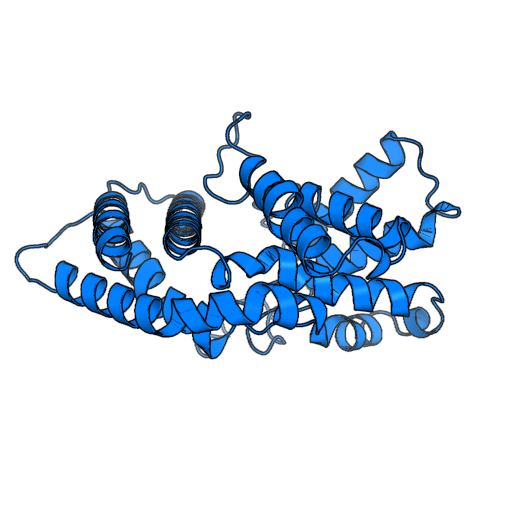 C 1
ATOM 2028 O O . PHE A 1 262 ? -11.842 -1.733 24.873 1.00 93.00 262 PHE A O 1
ATOM 2035 N N . GLY A 1 263 ? -12.207 -3.850 24.224 1.00 95.75 263 GLY A N 1
ATOM 2036 C CA . GLY A 1 263 ? -10.880 -4.067 23.640 1.00 95.75 263 GLY A CA 1
ATOM 2037 C C . GLY A 1 263 ? -10.841 -3.821 22.129 1.00 95.75 263 GLY A C 1
ATOM 2038 O O . GLY A 1 263 ? -11.865 -3.838 21.451 1.00 95.75 263 GLY A O 1
ATOM 2039 N N . GLY A 1 264 ? -9.644 -3.659 21.564 1.00 96.69 264 GLY A N 1
ATOM 2040 C CA . GLY A 1 264 ? -9.449 -3.513 20.116 1.00 96.69 264 GLY A CA 1
ATOM 2041 C C . GLY A 1 264 ? -9.972 -4.703 19.296 1.00 96.69 264 GLY A C 1
ATOM 2042 O O . GLY A 1 264 ? -10.504 -4.516 18.203 1.00 96.69 264 GLY A O 1
ATOM 2043 N N . ALA A 1 265 ? -9.902 -5.923 19.842 1.00 97.19 265 ALA A N 1
ATOM 2044 C CA . ALA A 1 265 ? -10.468 -7.118 19.207 1.00 97.19 265 ALA A CA 1
ATOM 2045 C C . ALA A 1 265 ? -11.989 -7.009 18.996 1.00 97.19 265 ALA A C 1
ATOM 2047 O O . ALA A 1 265 ? -12.508 -7.446 17.968 1.00 97.19 265 ALA A O 1
ATOM 2048 N N . GLU A 1 266 ? -12.697 -6.403 19.951 1.00 97.00 266 GLU A N 1
ATOM 2049 C CA . GLU A 1 266 ? -14.140 -6.185 19.866 1.00 97.00 266 GLU A CA 1
ATOM 2050 C C . GLU A 1 266 ? -14.475 -5.141 18.798 1.00 97.00 266 GLU A C 1
ATOM 2052 O O . GLU A 1 266 ? -15.360 -5.371 17.974 1.00 97.00 266 GLU A O 1
ATOM 2057 N N . VAL A 1 267 ? -13.703 -4.050 18.727 1.00 97.50 267 VAL A N 1
ATOM 2058 C CA . VAL A 1 267 ? -13.850 -3.035 17.671 1.00 97.50 267 VAL A CA 1
ATOM 2059 C C . VAL A 1 267 ? -13.693 -3.652 16.283 1.00 97.50 267 VAL A C 1
ATOM 2061 O O . VAL A 1 267 ? -14.538 -3.426 15.420 1.00 97.50 267 VAL A O 1
ATOM 2064 N N . ILE A 1 268 ? -12.661 -4.475 16.071 1.00 98.06 268 ILE A N 1
ATOM 2065 C CA . ILE A 1 268 ? -12.433 -5.168 14.793 1.00 98.06 268 ILE A CA 1
ATOM 2066 C C . ILE A 1 268 ? -13.598 -6.106 14.454 1.00 98.06 268 ILE A C 1
ATOM 2068 O O . ILE A 1 268 ? -14.059 -6.139 13.312 1.00 98.06 268 ILE A O 1
ATOM 2072 N N . ALA A 1 269 ? -14.105 -6.863 15.430 1.00 97.62 269 ALA A N 1
ATOM 2073 C CA . ALA A 1 269 ? -15.232 -7.768 15.211 1.00 97.62 269 ALA A CA 1
ATOM 2074 C C . ALA A 1 269 ? -16.504 -7.008 14.797 1.00 97.62 269 ALA A C 1
ATOM 2076 O O . ALA A 1 269 ? -17.201 -7.414 13.862 1.00 97.62 269 ALA A O 1
ATOM 2077 N N . VAL A 1 270 ? -16.788 -5.881 15.457 1.00 97.38 270 VAL A N 1
ATOM 2078 C CA . VAL A 1 270 ? -17.914 -5.008 15.109 1.00 97.38 270 VAL A CA 1
ATOM 2079 C C . VAL A 1 270 ? -17.714 -4.375 13.734 1.00 97.38 270 VAL A C 1
ATOM 2081 O O . VAL A 1 270 ? -18.645 -4.395 12.933 1.00 97.38 270 VAL A O 1
ATOM 2084 N N . GLN A 1 271 ? -16.516 -3.873 13.428 1.00 98.00 271 GLN A N 1
ATOM 2085 C CA . GLN A 1 271 ? -16.188 -3.270 12.135 1.00 98.00 271 GLN A CA 1
ATOM 2086 C C . GLN A 1 271 ? -16.429 -4.244 10.983 1.00 98.00 271 GLN A C 1
ATOM 2088 O O . GLN A 1 271 ? -17.143 -3.902 10.042 1.00 98.00 271 GLN A O 1
ATOM 2093 N N . ARG A 1 272 ? -15.934 -5.479 11.095 1.00 96.50 272 ARG A N 1
ATOM 2094 C CA . ARG A 1 272 ? -16.190 -6.529 10.102 1.00 96.50 272 ARG A CA 1
ATOM 2095 C C . ARG A 1 272 ? -17.678 -6.795 9.934 1.00 96.50 272 ARG A C 1
ATOM 2097 O O . ARG A 1 272 ? -18.172 -6.800 8.813 1.00 96.50 272 ARG A O 1
ATOM 2104 N N . ARG A 1 273 ? -18.415 -6.972 11.035 1.00 97.06 273 ARG A N 1
ATOM 2105 C CA . ARG A 1 273 ? -19.867 -7.212 10.993 1.00 97.06 273 ARG A CA 1
ATOM 2106 C C . ARG A 1 273 ? -20.619 -6.076 10.294 1.00 97.06 273 ARG A C 1
ATOM 2108 O O . ARG A 1 273 ? -21.511 -6.354 9.501 1.00 97.06 273 ARG A O 1
ATOM 2115 N N . LEU A 1 274 ? -20.279 -4.824 10.598 1.00 96.69 274 LEU A N 1
ATOM 2116 C CA . LEU A 1 274 ? -20.900 -3.652 9.982 1.00 96.69 274 LEU A CA 1
ATOM 2117 C C . LEU A 1 274 ? -20.526 -3.527 8.500 1.00 96.69 274 LEU A C 1
ATOM 2119 O O . LEU A 1 274 ? -21.389 -3.202 7.695 1.00 96.69 274 LEU A O 1
ATOM 2123 N N . ALA A 1 275 ? -19.288 -3.849 8.110 1.00 95.88 275 ALA A N 1
ATOM 2124 C CA . ALA A 1 275 ? -18.854 -3.792 6.713 1.00 95.88 275 ALA A CA 1
ATOM 2125 C C . ALA A 1 275 ? -19.714 -4.672 5.786 1.00 95.88 275 ALA A C 1
ATOM 2127 O O . ALA A 1 275 ? -20.076 -4.244 4.691 1.00 95.88 275 ALA A O 1
ATOM 2128 N N . TRP A 1 276 ? -20.121 -5.859 6.251 1.00 94.19 276 TRP A N 1
ATOM 2129 C CA . TRP A 1 276 ? -21.019 -6.757 5.510 1.00 94.19 276 TRP A CA 1
ATOM 2130 C C . TRP A 1 276 ? -22.435 -6.202 5.297 1.00 94.19 276 TRP A C 1
ATOM 2132 O O . TRP A 1 276 ? -23.140 -6.692 4.424 1.00 94.19 276 TRP A O 1
ATOM 2142 N N . GLN A 1 277 ? -22.857 -5.180 6.046 1.00 93.94 277 GLN A N 1
ATOM 2143 C CA . GLN A 1 277 ? -24.166 -4.535 5.864 1.00 93.94 277 GLN A CA 1
ATOM 2144 C C . GLN A 1 277 ? -24.184 -3.545 4.687 1.00 93.94 277 GLN A C 1
ATOM 2146 O O . GLN A 1 277 ? -25.248 -3.054 4.320 1.00 93.94 277 GLN A O 1
ATOM 2151 N N . TRP A 1 278 ? -23.016 -3.244 4.108 1.00 88.00 278 TRP A N 1
ATOM 2152 C CA . TRP A 1 278 ? -22.832 -2.316 2.984 1.00 88.00 278 TRP A CA 1
ATOM 2153 C C . TRP A 1 278 ? -22.645 -3.018 1.625 1.00 88.00 278 TRP A C 1
ATOM 2155 O O . TRP A 1 278 ? -22.245 -2.375 0.639 1.00 88.00 278 TRP A O 1
ATOM 2165 N N . LEU A 1 279 ? -22.882 -4.332 1.578 1.00 80.19 279 LEU A N 1
ATOM 2166 C CA . LEU A 1 279 ? -22.949 -5.143 0.360 1.00 80.19 279 LEU A CA 1
ATOM 2167 C C . LEU A 1 279 ? -24.403 -5.373 -0.049 1.00 80.19 279 LEU A C 1
ATOM 2169 O O . LEU A 1 279 ? -24.658 -5.255 -1.267 1.00 80.19 279 LEU A O 1
#

Secondary structure (DSSP, 8-state):
--TTSSS--SSSSHHHHHIIIIIIIHHHHHHH-GGGS-HHHHHHHHHHHHHTT-S-------SSSS-HHHHHHHHHHHHHHHHHT--TTTTHHHHHHHHHHHHHT-EE---TTS-TTSS-TTS----SEESGGGHHHHHHHH-GGGGG-TTHHHHHHHHHHHHHHHHGGGGS-HHHHHHHHHHHHHHHHHHTT--TTSHHHHHHHHHIIIIIHHIIIIII----SHHHHHHHHHHHHHHHHHHHHHHHHHHHHHSSGGGTT--HHHHHHHHHHHHGGG-

Radius of gyration: 19.38 Å; chains: 1; bounding box: 50×38×53 Å

Foldseek 3Di:
DDDVDPDHALFLHQVQLCCLQCPLLVLLCVVCPPVNDPPVLSVLLNLLSRQLQPPPDQPDDPLAQFDRRLVVSLVVSVVVCVVVPDDCVVCVLSSLLSNLQSSQLDFDLDDPDDDPPPDDPSNPDDPGATCLLVSVVRVCVVDVCCVVVPSVVVSSQSSLVSNLSSVLLLLDALLSVLSSQLSVLCRVCVSVVHDQQFLVSQVSLLCSLAVSQLCCLPPHDDRSHPSSCVRRVVSNVVCNVVNNVLNVVLCVVCVPPVNPGGGNVVSSVVSSVSSVVSD